Protein AF-A0A521TGB3-F1 (afdb_monomer_lite)

Foldseek 3Di:
DDLDALVVVLVVVVVVVVVVVVVVLVVVLVVCCVPPVVCNVVCVVVSVVVVVVVCVVVVVVSVVVSCVLVVLQVVLVVCCVLLVDLASDDDDRPVVVVVSVVVRVVSVVVLVVLVVVLVVLVVVLVVVVVVLVVVLVVLVVCCVPDDVVVSVVSNVVSVVVNVVSVVVSVVSVCVSVSVLSVAWDFLVVLQVVLVVVVCVVPVVPPDDDDDDDDRPDTDSGHSVVSNVVVND

Secondary structure (DSSP, 8-state):
-----HHHHHHHHHHHHHHHHHHHHHHHHHHHHHH-GGGHHHHHHHHHHHHHHHHHHHHHHHHHHHHHHHHHHHHHHHHHHTTS-SS--S---HHHHHHHHHHHHHHHHHHHHHHHHHHHHHHHHHHHHHHHHHHHHHHHHHTTTS-HHHHHHHHHHHHHHHHHHHHHHHHHHHHHSSHHHH--EEHHHHHHHHHHHHHHHTGGGT------S-TT-EESS-HHHHHHHHH-

Structure (mmCIF, N/CA/C/O backbone):
data_AF-A0A521TGB3-F1
#
_entry.id   AF-A0A521TGB3-F1
#
loop_
_atom_site.group_PDB
_atom_site.id
_atom_site.type_symbol
_atom_site.label_atom_id
_atom_site.label_alt_id
_atom_site.label_comp_id
_atom_site.label_asym_id
_atom_site.label_entity_id
_atom_site.label_seq_id
_atom_site.pdbx_PDB_ins_code
_atom_site.Cartn_x
_atom_site.Cartn_y
_atom_site.Cartn_z
_atom_site.occupancy
_atom_site.B_iso_or_equiv
_atom_site.auth_seq_id
_atom_site.auth_comp_id
_atom_site.auth_asym_id
_atom_site.auth_atom_id
_atom_site.pdbx_PDB_model_num
ATOM 1 N N . MET A 1 1 ? 30.323 -6.563 -6.861 1.00 43.19 1 MET A N 1
ATOM 2 C CA . MET A 1 1 ? 30.116 -6.558 -8.327 1.00 43.19 1 MET A CA 1
ATOM 3 C C . MET A 1 1 ? 29.639 -5.171 -8.716 1.00 43.19 1 MET A C 1
ATOM 5 O O . MET A 1 1 ? 28.697 -4.693 -8.111 1.00 43.19 1 MET A O 1
ATOM 9 N N . SER A 1 2 ? 30.362 -4.490 -9.607 1.00 47.53 2 SER A N 1
ATOM 10 C CA . SER A 1 2 ? 30.123 -3.090 -9.992 1.00 47.53 2 SER A CA 1
ATOM 11 C C . SER A 1 2 ? 28.707 -2.908 -10.551 1.00 47.53 2 SER A C 1
ATOM 13 O O . SER A 1 2 ? 28.394 -3.434 -11.619 1.00 47.53 2 SER A O 1
ATOM 15 N N . ASP A 1 3 ? 27.869 -2.176 -9.818 1.00 56.41 3 ASP A N 1
ATOM 16 C CA . ASP A 1 3 ? 26.490 -1.871 -10.192 1.00 56.41 3 ASP A CA 1
ATOM 17 C C . ASP A 1 3 ? 26.494 -0.751 -11.244 1.00 56.41 3 ASP A C 1
ATOM 19 O O . ASP A 1 3 ? 26.393 0.445 -10.959 1.00 56.41 3 ASP A O 1
ATOM 23 N N . ARG A 1 4 ? 26.815 -1.133 -12.485 1.00 64.38 4 ARG A N 1
ATOM 24 C CA . ARG A 1 4 ? 27.022 -0.184 -13.583 1.00 64.38 4 ARG A CA 1
ATOM 25 C C . ARG A 1 4 ? 25.703 0.489 -13.941 1.00 64.38 4 ARG A C 1
ATOM 27 O O . ARG A 1 4 ? 24.750 -0.180 -14.341 1.00 64.38 4 ARG A O 1
ATOM 34 N N . SER A 1 5 ? 25.712 1.816 -13.852 1.00 78.50 5 SER A N 1
ATOM 35 C CA . SER A 1 5 ? 24.604 2.710 -14.192 1.00 78.50 5 SER A CA 1
ATOM 36 C C . SER A 1 5 ? 23.978 2.355 -15.544 1.00 78.50 5 SER A C 1
ATOM 38 O O . SER A 1 5 ? 24.695 2.021 -16.500 1.00 78.50 5 SER A O 1
ATOM 40 N N . LEU A 1 6 ? 22.647 2.429 -15.648 1.00 79.25 6 LEU A N 1
ATOM 41 C CA . LEU A 1 6 ? 21.916 2.175 -16.894 1.00 79.25 6 LEU A CA 1
ATOM 42 C C . LEU A 1 6 ? 22.494 3.023 -18.031 1.00 79.25 6 LEU A C 1
ATOM 44 O O . LEU A 1 6 ? 22.711 2.526 -19.138 1.00 79.25 6 LEU A O 1
ATOM 48 N N . ARG A 1 7 ? 22.824 4.284 -17.726 1.00 77.38 7 ARG A N 1
ATOM 49 C CA . ARG A 1 7 ? 23.422 5.227 -18.679 1.00 77.38 7 ARG A CA 1
ATOM 50 C C . ARG A 1 7 ? 24.740 4.706 -19.246 1.00 77.38 7 ARG A C 1
ATOM 52 O O . ARG A 1 7 ? 24.913 4.737 -20.458 1.00 77.38 7 ARG A O 1
ATOM 59 N N . SER A 1 8 ? 25.640 4.177 -18.414 1.00 77.00 8 SER A N 1
ATOM 60 C CA . SER A 1 8 ? 26.945 3.683 -18.883 1.00 77.00 8 SER A CA 1
ATOM 61 C C . SER A 1 8 ? 26.812 2.499 -19.842 1.00 77.00 8 SER A C 1
ATOM 63 O O . SER A 1 8 ? 27.488 2.455 -20.867 1.00 77.00 8 SER A O 1
ATOM 65 N N . ARG A 1 9 ? 25.896 1.566 -19.552 1.00 79.69 9 ARG A N 1
ATOM 66 C CA . ARG A 1 9 ? 25.651 0.384 -20.391 1.00 79.69 9 ARG A CA 1
ATOM 67 C C . ARG A 1 9 ? 25.021 0.760 -21.723 1.00 79.69 9 ARG A C 1
ATOM 69 O O . ARG A 1 9 ? 25.435 0.253 -22.761 1.00 79.69 9 ARG A O 1
ATOM 76 N N . VAL A 1 10 ? 24.036 1.653 -21.682 1.00 81.12 10 VAL A N 1
ATOM 77 C CA . VAL A 1 10 ? 23.329 2.128 -22.872 1.00 81.12 10 VAL A CA 1
ATOM 78 C C . VAL A 1 10 ? 24.273 2.934 -23.768 1.00 81.12 10 VAL A C 1
ATOM 80 O O . VAL A 1 10 ? 24.342 2.656 -24.960 1.00 81.12 10 VAL A O 1
ATOM 83 N N . VAL A 1 11 ? 25.062 3.851 -23.198 1.00 81.00 11 VAL A N 1
ATOM 84 C CA . VAL A 1 11 ? 26.024 4.676 -23.948 1.00 81.00 11 VAL A CA 1
ATOM 85 C C . VAL A 1 11 ? 27.136 3.823 -24.557 1.00 81.00 11 VAL A C 1
ATOM 87 O O . VAL A 1 11 ? 27.404 3.944 -25.752 1.00 81.00 11 VAL A O 1
ATOM 90 N N . ALA A 1 12 ? 27.744 2.922 -23.777 1.00 80.88 12 ALA A N 1
ATOM 91 C CA . ALA A 1 12 ? 28.791 2.032 -24.278 1.00 80.88 12 ALA A CA 1
ATOM 92 C C . ALA A 1 12 ? 28.275 1.121 -25.403 1.00 80.88 12 ALA A C 1
ATOM 94 O O . ALA A 1 12 ? 28.947 0.967 -26.421 1.00 80.88 12 ALA A O 1
ATOM 95 N N . GLY A 1 13 ? 27.065 0.570 -25.251 1.00 82.25 13 GLY A N 1
ATOM 96 C CA . GLY A 1 13 ? 26.422 -0.245 -26.280 1.00 82.25 13 GLY A CA 1
ATOM 97 C C . GLY A 1 13 ? 26.145 0.541 -27.561 1.00 82.25 13 GLY A C 1
ATOM 98 O O . GLY A 1 13 ? 26.489 0.077 -28.646 1.00 82.25 13 GLY A O 1
ATOM 99 N N . SER A 1 14 ? 25.595 1.756 -27.445 1.00 81.69 14 SER A N 1
ATOM 100 C CA . SER A 1 14 ? 25.325 2.604 -28.610 1.00 81.69 14 SER A CA 1
ATOM 101 C C . SER A 1 14 ? 26.597 3.042 -29.329 1.00 81.69 14 SER A C 1
ATOM 103 O O . SER A 1 14 ? 26.635 2.991 -30.551 1.00 81.69 14 SER A O 1
ATOM 105 N N . LEU A 1 15 ? 27.657 3.410 -28.601 1.00 84.56 15 LEU A N 1
ATOM 106 C CA . LEU A 1 15 ? 28.924 3.821 -29.209 1.00 84.56 15 LEU A CA 1
ATOM 107 C C . LEU A 1 15 ? 29.579 2.664 -29.959 1.00 84.56 15 LEU A C 1
ATOM 109 O O . LEU A 1 15 ? 29.978 2.834 -31.107 1.00 84.56 15 LEU A O 1
ATOM 113 N N . LEU A 1 16 ? 29.639 1.481 -29.341 1.00 86.31 16 LEU A N 1
ATOM 114 C CA . LEU A 1 16 ? 30.214 0.297 -29.974 1.00 86.31 16 LEU A CA 1
ATOM 115 C C . LEU A 1 16 ? 29.461 -0.068 -31.260 1.00 86.31 16 LEU A C 1
ATOM 117 O O . LEU A 1 16 ? 30.078 -0.370 -32.280 1.00 86.31 16 LEU A O 1
ATOM 121 N N . TRP A 1 17 ? 28.130 -0.002 -31.222 1.00 84.38 17 TRP A N 1
ATOM 122 C CA . TRP A 1 17 ? 27.299 -0.350 -32.367 1.00 84.38 17 TRP A CA 1
ATOM 123 C C . TRP A 1 17 ? 27.350 0.704 -33.485 1.00 84.38 17 TRP A C 1
ATOM 125 O O . TRP A 1 17 ? 27.473 0.334 -34.650 1.00 84.38 17 TRP A O 1
ATOM 135 N N . ILE A 1 18 ? 27.357 2.003 -33.151 1.00 84.75 18 ILE A N 1
ATOM 136 C CA . ILE A 1 18 ? 27.545 3.098 -34.122 1.00 84.75 18 ILE A CA 1
ATOM 137 C C . ILE A 1 18 ? 28.901 2.967 -34.822 1.00 84.75 18 ILE A C 1
ATOM 139 O O . ILE A 1 18 ? 28.962 3.021 -36.049 1.00 84.75 18 ILE A O 1
ATOM 143 N N . VAL A 1 19 ? 29.980 2.759 -34.061 1.00 86.00 19 VAL A N 1
ATOM 144 C CA . VAL A 1 19 ? 31.332 2.609 -34.618 1.00 86.00 19 VAL A CA 1
ATOM 145 C C . VAL A 1 19 ? 31.407 1.384 -35.528 1.00 86.00 19 VAL A C 1
ATOM 147 O O . VAL A 1 19 ? 31.905 1.489 -36.646 1.00 86.00 19 VAL A O 1
ATOM 150 N N . GLY A 1 20 ? 30.865 0.241 -35.095 1.00 85.81 20 GLY A N 1
ATOM 151 C CA . GLY A 1 20 ? 30.831 -0.972 -35.911 1.00 85.81 20 GLY A CA 1
ATOM 152 C C . GLY A 1 20 ? 30.079 -0.780 -37.231 1.00 85.81 20 GLY A C 1
ATOM 153 O O . GLY A 1 20 ? 30.586 -1.158 -38.285 1.00 85.81 20 GLY A O 1
ATOM 154 N N . LEU A 1 21 ? 28.905 -0.139 -37.195 1.00 83.38 21 LEU A N 1
ATOM 155 C CA . LEU A 1 21 ? 28.103 0.111 -38.394 1.00 83.38 21 LEU A CA 1
ATOM 156 C C . LEU A 1 21 ? 28.809 1.070 -39.366 1.00 83.38 21 LEU A C 1
ATOM 158 O O . LEU A 1 21 ? 28.816 0.823 -40.570 1.00 83.38 21 LEU A O 1
ATOM 162 N N . LEU A 1 22 ? 29.447 2.126 -38.848 1.00 83.56 22 LEU A N 1
ATOM 163 C CA . LEU A 1 22 ? 30.214 3.076 -39.659 1.00 83.56 22 LEU A CA 1
ATOM 164 C C . LEU A 1 22 ? 31.421 2.419 -40.334 1.00 83.56 22 LEU A C 1
ATOM 166 O O . LEU A 1 22 ? 31.681 2.697 -41.501 1.00 83.56 22 LEU A O 1
ATOM 170 N N . LEU A 1 23 ? 32.133 1.529 -39.636 1.00 86.06 23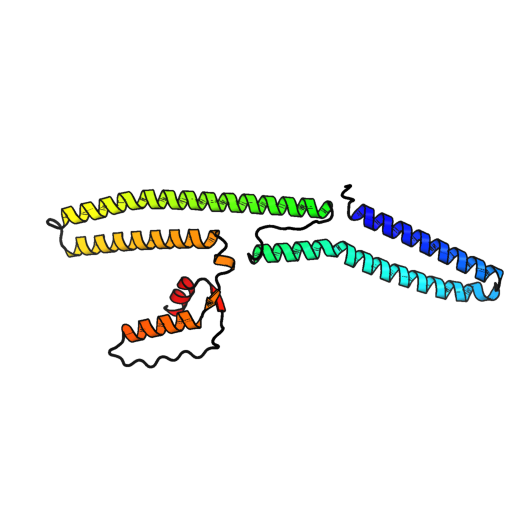 LEU A N 1
ATOM 171 C CA . LEU A 1 23 ? 33.261 0.790 -40.211 1.00 86.06 23 LEU A CA 1
ATOM 172 C C . LEU A 1 23 ? 32.810 -0.159 -41.325 1.00 86.06 23 LEU A C 1
ATOM 174 O O . LEU A 1 23 ? 33.433 -0.191 -42.384 1.00 86.06 23 LEU A O 1
ATOM 178 N N . ILE A 1 24 ? 31.708 -0.888 -41.115 1.00 84.25 24 ILE A N 1
ATOM 179 C CA . ILE A 1 24 ? 31.121 -1.767 -42.139 1.00 84.25 24 ILE A CA 1
ATOM 180 C C . ILE A 1 24 ? 30.689 -0.944 -43.358 1.00 84.25 24 ILE A C 1
ATOM 182 O O . ILE A 1 24 ? 31.009 -1.301 -44.490 1.00 84.25 24 ILE A O 1
ATOM 186 N N . GLN A 1 25 ? 30.010 0.181 -43.131 1.00 77.94 25 GLN A N 1
ATOM 187 C CA . GLN A 1 25 ? 29.585 1.099 -44.185 1.00 77.94 25 GLN A CA 1
ATOM 188 C C . GLN A 1 25 ? 30.766 1.654 -44.982 1.00 77.94 25 GLN A C 1
ATOM 190 O O . GLN A 1 25 ? 30.730 1.662 -46.212 1.00 77.94 25 GLN A O 1
ATOM 195 N N . PHE A 1 26 ? 31.810 2.107 -44.289 1.00 83.25 26 PHE A N 1
ATOM 196 C CA . PHE A 1 26 ? 33.017 2.623 -44.920 1.00 83.25 26 PHE A CA 1
ATOM 197 C C . PHE A 1 26 ? 33.698 1.552 -45.773 1.00 83.25 26 PHE A C 1
ATOM 199 O O . PHE A 1 26 ? 34.052 1.821 -46.917 1.00 83.25 26 PHE A O 1
ATOM 206 N N . PHE A 1 27 ? 33.825 0.332 -45.244 1.00 86.25 27 PHE A N 1
ATOM 207 C CA . PHE A 1 27 ? 34.446 -0.777 -45.958 1.00 86.25 27 PHE A CA 1
ATOM 208 C C . PHE A 1 27 ? 33.674 -1.122 -47.236 1.00 86.25 27 PHE A C 1
ATOM 210 O O . PHE A 1 27 ? 34.262 -1.103 -48.311 1.00 86.25 27 PHE A O 1
ATOM 217 N N . ILE A 1 28 ? 32.353 -1.331 -47.142 1.00 82.31 28 ILE A N 1
ATOM 218 C CA . ILE A 1 28 ? 31.499 -1.648 -48.301 1.00 82.31 28 ILE A CA 1
ATOM 219 C C . ILE A 1 28 ? 31.555 -0.530 -49.349 1.00 82.31 28 ILE A C 1
ATOM 221 O O . ILE A 1 28 ? 31.717 -0.805 -50.539 1.00 82.31 28 ILE A O 1
ATOM 225 N N . GLY A 1 29 ? 31.453 0.732 -48.918 1.00 77.38 29 GLY A N 1
ATOM 226 C CA . GLY A 1 29 ? 31.540 1.882 -49.816 1.00 77.38 29 GLY A CA 1
ATOM 227 C C . GLY A 1 29 ? 32.882 1.953 -50.548 1.00 77.38 29 GLY A C 1
ATOM 228 O O . GLY A 1 29 ? 32.907 2.159 -51.761 1.00 77.38 29 GLY A O 1
ATOM 229 N N . ALA A 1 30 ? 33.989 1.719 -49.837 1.00 82.06 30 ALA A N 1
ATOM 230 C CA . ALA A 1 30 ? 35.331 1.729 -50.409 1.00 82.06 30 ALA A CA 1
ATOM 231 C C . ALA A 1 30 ? 35.554 0.587 -51.416 1.00 82.06 30 ALA A C 1
ATOM 233 O O . ALA A 1 30 ? 36.149 0.818 -52.468 1.00 82.06 30 ALA A O 1
ATOM 234 N N . THR A 1 31 ? 35.051 -0.623 -51.139 1.00 83.75 31 THR A N 1
ATOM 235 C CA . THR A 1 31 ? 35.173 -1.763 -52.066 1.00 83.75 31 THR A CA 1
ATOM 236 C C . THR A 1 31 ? 34.410 -1.507 -53.366 1.00 83.75 31 THR A C 1
ATOM 238 O O . THR A 1 31 ? 34.960 -1.673 -54.452 1.00 83.75 31 THR A O 1
ATOM 241 N N . ILE A 1 32 ? 33.167 -1.022 -53.272 1.00 79.62 32 ILE A N 1
ATOM 242 C CA . ILE A 1 32 ? 32.330 -0.746 -54.451 1.00 79.62 32 ILE A CA 1
ATOM 243 C C . ILE A 1 32 ? 32.912 0.401 -55.286 1.00 79.62 32 ILE A C 1
ATOM 245 O O . ILE A 1 32 ? 32.930 0.314 -56.514 1.00 79.62 32 ILE A O 1
ATOM 249 N N . ALA A 1 33 ? 33.433 1.450 -54.639 1.00 77.00 33 ALA A N 1
ATOM 250 C CA . ALA A 1 33 ? 34.079 2.565 -55.329 1.00 77.00 33 ALA A CA 1
ATOM 251 C C . ALA A 1 33 ? 35.329 2.135 -56.120 1.00 77.00 33 ALA A C 1
ATOM 253 O O . ALA A 1 33 ? 35.628 2.737 -57.150 1.00 77.00 33 ALA A O 1
ATOM 254 N N . HIS A 1 34 ? 36.040 1.098 -55.663 1.00 83.31 34 HIS A N 1
ATOM 255 C CA . HIS A 1 34 ? 37.210 0.564 -56.358 1.00 83.31 34 HIS A CA 1
ATOM 256 C C . HIS A 1 34 ? 36.837 -0.305 -57.571 1.00 83.31 34 HIS A C 1
ATOM 258 O O . HIS A 1 34 ? 37.485 -0.209 -58.609 1.00 83.31 34 HIS A O 1
ATOM 264 N N . GLU A 1 35 ? 35.789 -1.130 -57.466 1.00 84.94 35 GLU A N 1
ATOM 265 C CA . GLU A 1 35 ? 35.409 -2.081 -58.524 1.00 84.94 35 GLU A CA 1
ATOM 266 C C . GLU A 1 35 ? 34.465 -1.497 -59.591 1.00 84.94 35 GLU A C 1
ATOM 268 O O . GLU A 1 35 ? 34.499 -1.921 -60.749 1.00 84.94 35 GLU A O 1
ATOM 273 N N . ARG A 1 36 ? 33.581 -0.558 -59.222 1.00 82.44 36 ARG A N 1
ATOM 274 C CA . ARG A 1 36 ? 32.512 -0.023 -60.091 1.00 82.44 36 ARG A CA 1
ATOM 275 C C . ARG A 1 36 ? 32.243 1.470 -59.807 1.00 82.44 36 ARG A C 1
ATOM 277 O O . ARG A 1 36 ? 31.214 1.808 -59.215 1.00 82.44 36 ARG A O 1
ATOM 284 N N . PRO A 1 37 ? 33.115 2.389 -60.257 1.00 77.56 37 PRO A N 1
ATOM 285 C CA . PRO A 1 37 ? 32.987 3.820 -59.960 1.00 77.56 37 PRO A CA 1
ATOM 286 C C . PRO A 1 37 ? 31.724 4.477 -60.551 1.00 77.56 37 PRO A C 1
ATOM 288 O O . PRO A 1 37 ? 31.166 5.392 -59.950 1.00 77.56 37 PRO A O 1
ATOM 291 N N . ASP A 1 38 ? 31.189 3.973 -61.665 1.00 83.94 38 ASP A N 1
ATOM 292 C CA . ASP A 1 38 ? 29.993 4.550 -62.309 1.00 83.94 38 ASP A CA 1
ATOM 293 C C . ASP A 1 38 ? 28.708 4.377 -61.473 1.00 83.94 38 ASP A C 1
ATOM 295 O O . ASP A 1 38 ? 27.700 5.045 -61.703 1.00 83.94 38 ASP A O 1
ATOM 299 N N . TRP A 1 39 ? 28.726 3.473 -60.488 1.00 77.25 39 TRP A N 1
ATOM 300 C CA . TRP A 1 39 ? 27.576 3.136 -59.640 1.00 77.25 39 TRP A CA 1
ATOM 301 C C . TRP A 1 39 ? 27.556 3.910 -58.314 1.00 77.25 39 TRP A C 1
ATOM 303 O O . TRP A 1 39 ? 26.590 3.799 -57.553 1.00 77.25 39 TRP A O 1
ATOM 313 N N . ILE A 1 40 ? 28.586 4.725 -58.050 1.00 74.25 40 ILE A N 1
ATOM 314 C CA . ILE A 1 40 ? 28.757 5.501 -56.813 1.00 74.25 40 ILE A CA 1
ATOM 315 C C . ILE A 1 40 ? 27.478 6.257 -56.396 1.00 74.25 40 ILE A C 1
ATOM 317 O O . ILE A 1 40 ? 27.060 6.068 -55.252 1.00 74.25 40 ILE A O 1
ATOM 321 N N . PRO A 1 41 ? 26.802 7.059 -57.251 1.00 74.56 41 PRO A N 1
ATOM 322 C CA . PRO A 1 41 ? 25.678 7.879 -56.791 1.00 74.56 41 PRO A CA 1
ATOM 323 C C . PRO A 1 41 ? 24.433 7.062 -56.410 1.00 74.56 41 PRO A C 1
ATOM 325 O O . PRO A 1 41 ? 23.751 7.400 -55.441 1.00 74.56 41 PRO A O 1
ATOM 328 N N . VAL A 1 42 ? 24.150 5.964 -57.121 1.00 75.38 42 VAL A N 1
ATOM 329 C CA . VAL A 1 42 ? 22.985 5.103 -56.842 1.00 75.38 42 VAL A CA 1
ATOM 330 C C . VAL A 1 42 ? 23.207 4.299 -55.562 1.00 75.38 42 VAL A C 1
ATOM 332 O O . VAL A 1 42 ? 22.343 4.283 -54.683 1.00 75.38 42 VAL A O 1
ATOM 335 N N . VAL A 1 43 ? 24.389 3.689 -55.423 1.00 73.88 43 VAL A N 1
ATOM 336 C CA . VAL A 1 43 ? 24.743 2.888 -54.247 1.00 73.88 43 VAL A CA 1
ATOM 337 C C . VAL A 1 43 ? 24.787 3.762 -52.995 1.00 73.88 43 VAL A C 1
ATOM 339 O O . VAL A 1 43 ? 24.182 3.388 -51.989 1.00 73.88 43 VAL A O 1
ATOM 342 N N . HIS A 1 44 ? 25.399 4.953 -53.058 1.00 72.81 44 HIS A N 1
ATOM 343 C CA . HIS A 1 44 ? 25.424 5.883 -51.924 1.00 72.81 44 HIS A CA 1
ATOM 344 C C . HIS A 1 44 ? 24.021 6.271 -51.446 1.00 72.81 44 HIS A C 1
ATOM 346 O O . HIS A 1 44 ? 23.779 6.285 -50.238 1.00 72.81 44 HIS A O 1
ATOM 352 N N . GLY A 1 45 ? 23.094 6.553 -52.370 1.00 76.50 45 GLY A N 1
ATOM 353 C CA . GLY A 1 45 ? 21.720 6.926 -52.035 1.00 76.50 45 GLY A CA 1
ATOM 354 C C . GLY A 1 45 ? 20.977 5.808 -51.304 1.00 76.50 45 GLY A C 1
ATOM 355 O O . GLY A 1 45 ? 20.480 6.018 -50.197 1.00 76.50 45 GLY A O 1
ATOM 356 N N . SER A 1 46 ? 20.942 4.600 -51.876 1.00 79.69 46 SER A N 1
ATOM 357 C CA . SER A 1 46 ? 20.278 3.453 -51.238 1.00 79.69 46 SER A CA 1
ATOM 358 C C . SER A 1 46 ? 20.918 3.067 -49.903 1.00 79.69 46 SER A C 1
ATOM 360 O O . SER A 1 46 ? 20.212 2.733 -48.953 1.00 79.69 46 SER A O 1
ATOM 362 N N . PHE A 1 47 ? 22.247 3.162 -49.803 1.00 78.81 47 PHE A N 1
ATOM 363 C CA . PHE A 1 47 ? 22.980 2.810 -48.592 1.00 78.81 47 PHE A CA 1
ATOM 364 C C . PHE A 1 47 ? 22.683 3.790 -47.452 1.00 78.81 47 PHE A C 1
ATOM 366 O O . PHE A 1 47 ? 22.424 3.366 -46.327 1.00 78.81 47 PHE A O 1
ATOM 373 N N . ALA A 1 48 ? 22.633 5.096 -47.742 1.00 81.00 48 ALA A N 1
ATOM 374 C CA . ALA A 1 48 ? 22.285 6.116 -46.754 1.00 81.00 48 ALA A CA 1
ATOM 375 C C . ALA A 1 48 ? 20.887 5.885 -46.154 1.00 81.00 48 ALA A C 1
ATOM 377 O O . ALA A 1 48 ? 20.718 5.983 -44.937 1.00 81.00 48 ALA A O 1
ATOM 378 N N . TRP A 1 49 ? 19.902 5.515 -46.980 1.00 85.88 49 TRP A N 1
ATOM 379 C CA . TRP A 1 49 ? 18.549 5.204 -46.512 1.00 85.88 49 TRP A CA 1
ATOM 380 C C . TRP A 1 49 ? 18.490 3.943 -45.646 1.00 85.88 49 TRP A C 1
ATOM 382 O O . TRP A 1 49 ? 17.830 3.953 -44.605 1.00 85.88 49 TRP A O 1
ATOM 392 N N . VAL A 1 50 ? 19.202 2.878 -46.027 1.00 86.12 50 VAL A N 1
ATOM 393 C CA . VAL A 1 50 ? 19.276 1.643 -45.228 1.00 86.12 50 VAL A CA 1
ATOM 394 C C . VAL A 1 50 ? 19.931 1.913 -43.873 1.00 86.12 50 VAL A C 1
ATOM 396 O O . VAL A 1 50 ? 19.384 1.524 -42.841 1.00 86.12 50 VAL A O 1
ATOM 399 N N . THR A 1 51 ? 21.048 2.642 -43.849 1.00 82.38 51 THR A N 1
ATOM 400 C CA . THR A 1 51 ? 21.713 3.047 -42.604 1.00 82.38 51 THR A CA 1
ATOM 401 C C . THR A 1 51 ? 20.794 3.894 -41.724 1.00 82.38 51 THR A C 1
ATOM 403 O O . THR A 1 51 ? 20.684 3.641 -40.523 1.00 82.38 51 THR A O 1
ATOM 406 N N . ALA A 1 52 ? 20.095 4.873 -42.307 1.00 86.69 52 ALA A N 1
ATOM 407 C CA . ALA A 1 52 ? 19.146 5.706 -41.574 1.00 86.69 52 ALA A CA 1
ATOM 408 C C . ALA A 1 52 ? 18.020 4.864 -40.948 1.00 86.69 52 ALA A C 1
ATOM 410 O O . ALA A 1 52 ? 17.710 5.032 -39.767 1.00 86.69 52 ALA A O 1
ATOM 411 N N . ALA A 1 53 ? 17.456 3.912 -41.698 1.00 90.00 53 ALA A N 1
ATOM 412 C CA . ALA A 1 53 ? 16.437 2.999 -41.188 1.00 90.00 53 ALA A CA 1
ATOM 413 C C . ALA A 1 53 ? 16.967 2.125 -40.037 1.00 90.00 53 ALA A C 1
ATOM 415 O O . ALA A 1 53 ? 16.302 1.993 -39.009 1.00 90.00 53 ALA A O 1
ATOM 416 N N . ILE A 1 54 ? 18.182 1.582 -40.164 1.00 87.44 54 ILE A N 1
ATOM 417 C CA . ILE A 1 54 ? 18.828 0.773 -39.121 1.00 87.44 54 ILE A CA 1
ATOM 418 C C . ILE A 1 54 ? 19.003 1.583 -37.827 1.00 87.44 54 ILE A C 1
ATOM 420 O O . ILE A 1 54 ? 18.618 1.111 -36.753 1.00 87.44 54 ILE A O 1
ATOM 424 N N . PHE A 1 55 ? 19.516 2.815 -37.913 1.00 87.25 55 PHE A N 1
ATOM 425 C CA . PHE A 1 55 ? 19.677 3.676 -36.739 1.00 87.25 55 PHE A CA 1
ATOM 426 C C . PHE A 1 55 ? 18.342 4.056 -36.092 1.00 87.25 55 PHE A C 1
ATOM 428 O O . PHE A 1 55 ? 18.252 4.061 -34.864 1.00 87.25 55 PHE A O 1
ATOM 435 N N . LEU A 1 56 ? 17.296 4.316 -36.883 1.00 90.44 56 LEU A N 1
ATOM 436 C CA . LEU A 1 56 ? 15.956 4.589 -36.354 1.00 90.44 56 LEU A CA 1
ATOM 437 C C . LEU A 1 56 ? 15.395 3.392 -35.578 1.00 90.44 56 LEU A C 1
ATOM 439 O O . LEU A 1 56 ? 14.919 3.555 -34.452 1.00 90.44 56 LEU A O 1
ATOM 443 N N . ILE A 1 57 ? 15.485 2.185 -36.145 1.00 90.62 57 ILE A N 1
ATOM 444 C CA . ILE A 1 57 ? 14.985 0.959 -35.508 1.00 90.62 57 ILE A CA 1
ATOM 445 C C . ILE A 1 57 ? 15.742 0.681 -34.209 1.00 90.62 57 ILE A C 1
ATOM 447 O O . ILE A 1 57 ? 15.129 0.394 -33.178 1.00 90.62 57 ILE A O 1
ATOM 451 N N . ALA A 1 58 ? 17.067 0.794 -34.229 1.00 86.06 58 ALA A N 1
ATOM 452 C CA . ALA A 1 58 ? 17.867 0.554 -33.040 1.00 86.06 58 ALA A CA 1
ATOM 453 C C . ALA A 1 58 ? 17.673 1.624 -31.966 1.00 86.06 58 ALA A C 1
ATOM 455 O O . ALA A 1 58 ? 17.549 1.270 -30.795 1.00 86.06 58 ALA A O 1
ATOM 456 N N . GLY A 1 59 ? 17.566 2.903 -32.339 1.00 86.56 59 GLY A N 1
ATOM 457 C CA . GLY A 1 59 ? 17.237 3.976 -31.401 1.00 86.56 59 GLY A CA 1
ATOM 458 C C . GLY A 1 59 ? 15.885 3.739 -30.726 1.00 86.56 59 GLY A C 1
ATOM 459 O O . GLY A 1 59 ? 15.764 3.841 -29.503 1.00 86.56 59 GLY A O 1
ATOM 460 N N . PHE A 1 60 ? 14.881 3.321 -31.501 1.00 88.25 60 PHE A N 1
ATOM 461 C CA . PHE A 1 60 ? 13.571 2.952 -30.970 1.00 88.25 60 PHE A CA 1
ATOM 462 C C . PHE A 1 60 ? 13.647 1.753 -30.012 1.00 88.25 60 PHE A C 1
ATOM 464 O O . PHE A 1 60 ? 13.087 1.796 -28.912 1.00 88.25 60 PHE A O 1
ATOM 471 N N . LEU A 1 61 ? 14.369 0.693 -30.384 1.00 85.19 61 LEU A N 1
ATOM 472 C CA . LEU A 1 61 ? 14.526 -0.493 -29.543 1.00 85.19 61 LEU A CA 1
ATOM 473 C C . LEU A 1 61 ? 15.290 -0.175 -28.248 1.00 85.19 61 LEU A C 1
ATOM 475 O O . LEU A 1 61 ? 14.879 -0.605 -27.170 1.00 85.19 61 LEU A O 1
ATOM 479 N N . GLN A 1 62 ? 16.345 0.636 -28.334 1.00 83.69 62 GLN A N 1
ATOM 480 C CA . GLN A 1 62 ? 17.130 1.112 -27.197 1.00 83.69 62 GLN A CA 1
ATOM 481 C C . GLN A 1 62 ? 16.273 1.931 -26.227 1.00 83.69 62 GLN A C 1
ATOM 483 O O . GLN A 1 62 ? 16.360 1.724 -25.016 1.00 83.69 62 GLN A O 1
ATOM 488 N N . MET A 1 63 ? 15.387 2.790 -26.739 1.00 86.00 63 MET A N 1
ATOM 489 C CA . MET A 1 63 ? 14.427 3.537 -25.924 1.00 86.00 63 MET A CA 1
ATOM 490 C C . MET A 1 63 ? 13.449 2.596 -25.204 1.00 86.00 63 MET A C 1
ATOM 492 O O . MET A 1 63 ? 13.254 2.709 -23.992 1.00 86.00 63 MET A O 1
ATOM 496 N N . ARG A 1 64 ? 12.868 1.612 -25.911 1.00 84.12 64 ARG A N 1
ATOM 497 C CA . ARG A 1 64 ? 11.937 0.648 -25.290 1.00 84.12 64 ARG A CA 1
ATOM 498 C C . ARG A 1 64 ? 12.612 -0.206 -24.219 1.00 84.12 64 ARG A C 1
ATOM 500 O O . ARG A 1 64 ? 12.033 -0.410 -23.153 1.00 84.12 64 ARG A O 1
ATOM 507 N N . LEU A 1 65 ? 13.825 -0.687 -24.483 1.00 82.38 65 LEU A N 1
ATOM 508 C CA . LEU A 1 65 ? 14.594 -1.482 -23.524 1.00 82.38 65 LEU A CA 1
ATOM 509 C C . LEU A 1 65 ? 15.048 -0.637 -22.326 1.00 82.38 65 LEU A C 1
ATOM 511 O O . LEU A 1 65 ? 14.971 -1.107 -21.192 1.00 82.38 65 LEU A O 1
ATOM 515 N N . GLY A 1 66 ? 15.443 0.620 -22.553 1.00 83.38 66 GLY A N 1
ATOM 516 C CA . GLY A 1 66 ? 15.856 1.553 -21.503 1.00 83.38 66 GLY A CA 1
ATOM 517 C C . GLY A 1 66 ? 14.735 1.919 -20.527 1.00 83.38 66 GLY A C 1
ATOM 518 O O . GLY A 1 66 ? 14.996 2.099 -19.341 1.00 83.38 66 GLY A O 1
ATOM 519 N N . LEU A 1 67 ? 13.482 1.966 -20.990 1.00 87.12 67 LEU A N 1
ATOM 520 C CA . LEU A 1 67 ? 12.316 2.267 -20.149 1.00 87.12 67 LEU A CA 1
ATOM 521 C C . LEU A 1 67 ? 11.690 1.033 -19.479 1.00 87.12 67 LEU A C 1
ATOM 523 O O . LEU A 1 67 ? 10.859 1.178 -18.581 1.00 87.12 67 LEU A O 1
ATOM 527 N N . SER A 1 68 ? 12.076 -0.186 -19.870 1.00 88.00 68 SER A N 1
ATOM 528 C CA . SER A 1 68 ? 11.519 -1.417 -19.290 1.00 88.00 68 SER A CA 1
ATOM 529 C C . SER A 1 68 ? 11.661 -1.517 -17.759 1.00 88.00 68 SER A C 1
ATOM 531 O O . SER A 1 68 ? 10.717 -1.976 -17.114 1.00 88.00 68 SER A O 1
ATOM 533 N N . PRO A 1 69 ? 12.769 -1.091 -17.123 1.00 88.00 69 PRO A N 1
ATOM 534 C CA . PRO A 1 69 ? 12.865 -1.112 -15.664 1.00 88.00 69 PRO A CA 1
ATOM 535 C C . PRO A 1 69 ? 11.826 -0.217 -14.965 1.00 88.00 69 PRO A C 1
ATOM 537 O O . PRO A 1 69 ? 11.320 -0.590 -13.909 1.00 88.00 69 PRO A O 1
ATOM 540 N N . LEU A 1 70 ? 11.443 0.914 -15.572 1.00 89.69 70 LEU A N 1
ATOM 541 C CA . LEU A 1 70 ? 10.411 1.806 -15.028 1.00 89.69 70 LEU A CA 1
ATOM 542 C C . LEU A 1 70 ? 9.019 1.177 -15.103 1.00 89.69 70 LEU A C 1
ATOM 544 O O . LEU A 1 70 ? 8.236 1.299 -14.161 1.00 89.69 70 LEU A O 1
ATOM 548 N N . SER A 1 71 ? 8.703 0.472 -16.194 1.00 88.81 71 SER A N 1
ATOM 549 C CA . SER A 1 71 ? 7.422 -0.234 -16.294 1.00 88.81 71 SER A CA 1
ATOM 550 C C . SER A 1 71 ? 7.319 -1.364 -15.268 1.00 88.81 71 SER A C 1
ATOM 552 O O . SER A 1 71 ? 6.266 -1.528 -14.652 1.00 88.81 71 SER A O 1
ATOM 554 N N . ARG A 1 72 ? 8.425 -2.077 -15.004 1.00 90.00 72 ARG A N 1
ATOM 555 C CA . ARG A 1 72 ? 8.504 -3.080 -13.929 1.00 90.00 72 ARG A CA 1
ATOM 556 C C . ARG A 1 72 ? 8.301 -2.458 -12.550 1.00 90.00 72 ARG A C 1
ATOM 558 O O . ARG A 1 72 ? 7.493 -2.974 -11.784 1.00 90.00 72 ARG A O 1
ATOM 565 N N . LEU A 1 73 ? 8.971 -1.341 -12.251 1.00 92.25 73 LEU A N 1
ATOM 566 C CA . LEU A 1 73 ? 8.795 -0.635 -10.978 1.00 92.25 73 LEU A CA 1
ATOM 567 C C . LEU A 1 73 ? 7.339 -0.182 -10.788 1.00 92.25 73 LEU A C 1
ATOM 569 O O . LEU A 1 73 ? 6.758 -0.406 -9.729 1.00 92.25 73 LEU A O 1
ATOM 573 N N . ARG A 1 74 ? 6.713 0.381 -11.832 1.00 91.12 74 ARG A N 1
ATOM 574 C CA . ARG A 1 74 ? 5.294 0.774 -11.813 1.00 91.12 74 ARG A CA 1
ATOM 575 C C . ARG A 1 74 ? 4.376 -0.413 -11.521 1.00 91.12 74 ARG A C 1
ATOM 577 O O . ARG A 1 74 ? 3.447 -0.281 -10.729 1.00 91.12 74 ARG A O 1
ATOM 584 N N . GLN A 1 75 ? 4.621 -1.558 -12.153 1.00 91.50 75 GLN A N 1
ATOM 585 C CA . GLN A 1 75 ? 3.834 -2.767 -11.918 1.00 91.50 75 GLN A CA 1
ATOM 586 C C . GLN A 1 75 ? 3.981 -3.254 -10.471 1.00 91.50 75 GLN A C 1
ATOM 588 O O . GLN A 1 75 ? 2.976 -3.488 -9.808 1.00 91.50 75 GLN A O 1
ATOM 593 N N . ARG A 1 76 ? 5.210 -3.305 -9.943 1.00 91.94 76 ARG A N 1
ATOM 594 C CA . ARG A 1 76 ? 5.470 -3.680 -8.544 1.00 91.94 76 ARG A CA 1
ATOM 595 C C . ARG A 1 76 ? 4.820 -2.717 -7.556 1.00 91.94 76 ARG A C 1
ATOM 597 O O . ARG A 1 76 ? 4.240 -3.157 -6.570 1.00 91.94 76 ARG A O 1
ATOM 604 N N . LEU A 1 77 ? 4.842 -1.418 -7.840 1.00 91.00 77 LEU A N 1
ATOM 605 C CA . LEU A 1 77 ? 4.154 -0.425 -7.019 1.00 91.00 77 LEU A CA 1
ATOM 606 C C . LEU A 1 77 ? 2.634 -0.607 -7.056 1.00 91.00 77 LEU A C 1
ATOM 608 O O . LEU A 1 77 ? 1.978 -0.456 -6.027 1.00 91.00 77 LEU A O 1
ATOM 612 N N . SER A 1 78 ? 2.072 -0.969 -8.211 1.00 87.75 78 SER A N 1
ATOM 613 C CA . SER A 1 78 ? 0.658 -1.334 -8.319 1.00 87.75 78 SER A CA 1
ATOM 614 C C . SER A 1 78 ? 0.331 -2.591 -7.512 1.00 87.75 78 SER A C 1
ATOM 616 O O . SER A 1 78 ? -0.744 -2.660 -6.924 1.00 87.75 78 SER A O 1
ATOM 618 N N . ASP A 1 79 ? 1.235 -3.569 -7.462 1.00 87.69 79 ASP A N 1
ATOM 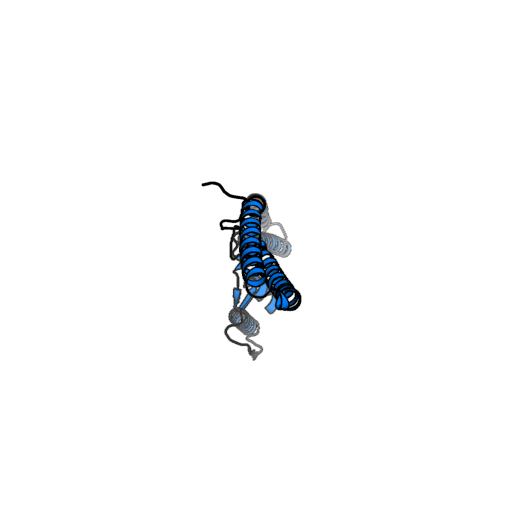619 C CA . ASP A 1 79 ? 1.063 -4.771 -6.643 1.00 87.69 79 ASP A CA 1
ATOM 620 C C . ASP A 1 79 ? 1.112 -4.444 -5.145 1.00 87.69 79 ASP A C 1
ATOM 622 O O . ASP A 1 79 ? 0.317 -4.995 -4.384 1.00 87.69 79 ASP A O 1
ATOM 626 N N . VAL A 1 80 ? 1.967 -3.503 -4.726 1.00 87.44 80 VAL A N 1
ATOM 627 C CA . VAL A 1 80 ? 1.978 -2.980 -3.348 1.00 87.44 80 VAL A CA 1
ATOM 628 C C . VAL A 1 80 ? 0.672 -2.254 -3.017 1.00 87.44 80 VAL A C 1
ATOM 630 O O . VAL A 1 80 ? 0.061 -2.527 -1.987 1.00 87.44 80 VAL A O 1
ATOM 633 N N . HIS A 1 81 ? 0.177 -1.391 -3.910 1.00 80.56 81 HIS A N 1
ATOM 634 C CA . HIS A 1 81 ? -1.119 -0.721 -3.727 1.00 80.56 81 HIS A CA 1
ATOM 635 C C . HIS A 1 81 ? -2.291 -1.706 -3.672 1.00 80.56 81 HIS A C 1
ATOM 637 O O . HIS A 1 81 ? -3.244 -1.494 -2.927 1.00 80.56 81 HIS A O 1
ATOM 643 N N . ALA A 1 82 ? -2.221 -2.793 -4.442 1.00 77.19 82 ALA A N 1
ATOM 644 C CA . ALA A 1 82 ? -3.205 -3.869 -4.415 1.00 77.19 82 ALA A CA 1
ATOM 645 C C . ALA A 1 82 ? -3.022 -4.838 -3.229 1.00 77.19 82 ALA A C 1
ATOM 647 O O . ALA A 1 82 ? -3.768 -5.809 -3.135 1.00 77.19 82 ALA A O 1
ATOM 648 N N . GLY A 1 83 ? -2.025 -4.621 -2.361 1.00 78.25 83 GLY A N 1
ATOM 649 C CA . GLY A 1 83 ? -1.708 -5.478 -1.216 1.00 78.25 83 GLY A CA 1
ATOM 650 C C . GLY A 1 83 ? -1.157 -6.862 -1.572 1.00 78.25 83 GLY A C 1
ATOM 651 O O . GLY A 1 83 ? -1.061 -7.722 -0.702 1.00 78.25 83 GLY A O 1
ATOM 652 N N . LYS A 1 84 ? -0.782 -7.098 -2.836 1.00 80.19 84 LYS A N 1
ATOM 653 C CA . LYS A 1 84 ? -0.167 -8.357 -3.292 1.00 80.19 84 LYS A CA 1
ATOM 654 C C . LYS A 1 84 ? 1.297 -8.480 -2.873 1.00 80.19 84 LYS A C 1
ATOM 656 O O . LYS A 1 84 ? 1.822 -9.585 -2.800 1.00 80.19 84 LYS A O 1
ATOM 661 N N . SER A 1 85 ? 1.953 -7.348 -2.635 1.00 84.06 85 SER A N 1
ATOM 662 C CA . SER A 1 85 ? 3.310 -7.269 -2.099 1.00 84.06 85 SER A CA 1
ATOM 663 C C . SER A 1 85 ? 3.363 -6.238 -0.978 1.00 84.06 85 SER A C 1
ATOM 665 O O . SER A 1 85 ? 2.591 -5.283 -0.977 1.00 84.06 85 SER A O 1
ATOM 667 N N . ARG A 1 86 ? 4.293 -6.405 -0.036 1.00 84.00 86 ARG A N 1
ATOM 668 C CA . ARG A 1 86 ? 4.571 -5.396 1.001 1.00 84.00 86 ARG A CA 1
ATOM 669 C C . ARG A 1 86 ? 5.699 -4.442 0.619 1.00 84.00 86 ARG A C 1
ATOM 671 O O . ARG A 1 86 ? 5.749 -3.337 1.142 1.00 84.00 86 ARG A O 1
ATOM 678 N N . ARG A 1 87 ? 6.591 -4.855 -0.285 1.00 88.75 87 ARG A N 1
ATOM 679 C CA . ARG A 1 87 ? 7.771 -4.085 -0.698 1.00 88.75 87 ARG A CA 1
ATOM 680 C C . ARG A 1 87 ? 7.957 -4.115 -2.210 1.00 88.75 87 ARG A C 1
ATOM 682 O O . ARG A 1 87 ? 7.392 -4.950 -2.926 1.00 88.75 87 ARG A O 1
ATOM 689 N N . LEU A 1 88 ? 8.767 -3.183 -2.692 1.00 91.62 88 LEU A N 1
ATOM 690 C CA . LEU A 1 88 ? 9.264 -3.147 -4.059 1.00 91.62 88 LEU A CA 1
ATOM 691 C C . LEU A 1 88 ? 10.500 -4.044 -4.164 1.00 91.62 88 LEU A C 1
ATOM 693 O O . LEU A 1 88 ? 11.629 -3.565 -4.103 1.00 91.62 88 LEU A O 1
ATOM 697 N N . ASP A 1 89 ? 10.274 -5.349 -4.304 1.00 85.06 89 ASP A N 1
ATOM 698 C CA . ASP A 1 89 ? 11.356 -6.326 -4.439 1.00 85.06 89 ASP A CA 1
ATOM 699 C C . ASP A 1 89 ? 11.900 -6.389 -5.875 1.00 85.06 89 ASP A C 1
ATOM 701 O O . ASP A 1 89 ? 11.177 -6.180 -6.860 1.00 85.06 89 ASP A O 1
ATOM 705 N N . GLY A 1 90 ? 13.181 -6.738 -5.991 1.00 85.12 90 GLY A N 1
ATOM 706 C CA . GLY A 1 90 ? 13.879 -6.939 -7.258 1.00 85.12 90 GLY A CA 1
ATOM 707 C C . GLY A 1 90 ? 15.160 -6.118 -7.369 1.00 85.12 90 GLY A C 1
ATOM 708 O O . GLY A 1 90 ? 15.416 -5.228 -6.567 1.00 85.12 90 GLY A O 1
ATOM 709 N N . ALA A 1 91 ? 15.961 -6.442 -8.382 1.00 85.50 91 ALA A N 1
ATOM 710 C CA . ALA A 1 91 ? 17.159 -5.689 -8.727 1.00 85.50 91 ALA A CA 1
ATOM 711 C C . ALA A 1 91 ? 16.847 -4.721 -9.873 1.00 85.50 91 ALA A C 1
ATOM 713 O O . ALA A 1 91 ? 16.400 -5.139 -10.950 1.00 85.50 91 ALA A O 1
ATOM 714 N N . TYR A 1 92 ? 17.103 -3.439 -9.641 1.00 88.56 92 TYR A N 1
ATOM 715 C CA . TYR A 1 92 ? 16.975 -2.377 -10.630 1.00 88.56 92 TYR A CA 1
ATOM 716 C C . TYR A 1 92 ? 18.356 -1.795 -10.952 1.00 88.56 92 TYR A C 1
ATOM 718 O O . TYR A 1 92 ? 19.287 -1.945 -10.166 1.00 88.56 92 TYR A O 1
ATOM 726 N N . PRO A 1 93 ? 18.524 -1.123 -12.105 1.00 88.62 93 PRO A N 1
ATOM 727 C CA . PRO A 1 93 ? 19.709 -0.303 -12.328 1.00 88.62 93 PRO A CA 1
ATOM 728 C C . PRO A 1 93 ? 19.864 0.729 -11.209 1.00 88.62 93 PRO A C 1
ATOM 730 O O . PRO A 1 93 ? 18.853 1.218 -10.706 1.00 88.62 93 PRO A O 1
ATOM 733 N N . SER A 1 94 ? 21.098 1.089 -10.860 1.00 87.62 94 SER A N 1
ATOM 734 C CA . SER A 1 94 ? 21.404 1.911 -9.681 1.00 87.62 94 SER A CA 1
ATOM 735 C C . SER A 1 94 ? 20.618 3.225 -9.596 1.00 87.62 94 SER A C 1
ATOM 737 O O . SER A 1 94 ? 20.211 3.621 -8.507 1.00 87.62 94 SER A O 1
ATOM 739 N N . GLU A 1 95 ? 20.308 3.863 -10.730 1.00 87.06 95 GLU A N 1
ATOM 740 C CA . GLU A 1 95 ? 19.485 5.081 -10.763 1.00 87.06 95 GLU A CA 1
ATOM 741 C C . GLU A 1 95 ? 18.038 4.855 -10.294 1.00 87.06 95 GLU A C 1
ATOM 743 O O . GLU A 1 95 ? 17.426 5.733 -9.694 1.00 87.06 95 GLU A O 1
ATOM 748 N N . ILE A 1 96 ? 17.481 3.681 -10.586 1.00 91.19 96 ILE A N 1
ATOM 749 C CA . ILE A 1 96 ? 16.109 3.300 -10.230 1.00 91.19 96 ILE A CA 1
ATOM 750 C C . ILE A 1 96 ? 16.095 2.589 -8.875 1.00 91.19 96 ILE A C 1
ATOM 752 O O . ILE A 1 96 ? 15.128 2.724 -8.130 1.00 91.19 96 ILE A O 1
ATOM 756 N N . GLN A 1 97 ? 17.169 1.870 -8.540 1.00 91.56 97 GLN A N 1
ATOM 757 C CA . GLN A 1 97 ? 17.321 1.180 -7.265 1.00 91.56 97 GLN A CA 1
ATOM 758 C C . GLN A 1 97 ? 17.228 2.162 -6.096 1.00 91.56 97 GLN A C 1
ATOM 760 O O . GLN A 1 97 ? 16.428 1.937 -5.198 1.00 91.56 97 GLN A O 1
ATOM 765 N N . ALA A 1 98 ? 17.932 3.297 -6.166 1.00 91.31 98 ALA A N 1
ATOM 766 C CA . ALA A 1 98 ? 17.860 4.327 -5.128 1.00 91.31 98 ALA A CA 1
ATOM 767 C C . ALA A 1 98 ? 16.419 4.824 -4.890 1.00 91.31 98 ALA A C 1
ATOM 769 O O . ALA A 1 98 ? 15.985 4.969 -3.751 1.00 91.31 98 ALA A O 1
ATOM 770 N N . LEU A 1 99 ? 15.641 5.012 -5.964 1.00 93.00 99 LEU A N 1
ATOM 771 C CA . LEU A 1 99 ? 14.233 5.398 -5.857 1.00 93.00 99 LEU A CA 1
ATOM 772 C C . LEU A 1 99 ? 13.365 4.279 -5.255 1.00 93.00 99 LEU A C 1
ATOM 774 O O . LEU A 1 99 ? 12.463 4.555 -4.465 1.00 93.00 99 LEU A O 1
ATOM 778 N N . ALA A 1 100 ? 13.611 3.022 -5.632 1.00 94.31 100 ALA A N 1
ATOM 779 C CA . ALA A 1 100 ? 12.922 1.873 -5.049 1.00 94.31 100 ALA A CA 1
ATOM 780 C C . ALA A 1 100 ? 13.215 1.748 -3.543 1.00 94.31 100 ALA A C 1
ATOM 782 O O . ALA A 1 100 ? 12.302 1.470 -2.764 1.00 94.31 100 ALA A O 1
ATOM 783 N N . ASP A 1 101 ? 14.454 2.016 -3.131 1.00 94.38 101 ASP A N 1
ATOM 784 C CA . ASP A 1 101 ? 14.883 1.998 -1.733 1.00 94.38 101 ASP A CA 1
ATOM 785 C C . ASP A 1 101 ? 14.227 3.132 -0.927 1.00 94.38 101 ASP A C 1
ATOM 787 O O . ASP A 1 101 ? 13.700 2.888 0.161 1.00 94.38 101 ASP A O 1
ATOM 791 N N . ASP A 1 102 ? 14.160 4.348 -1.478 1.00 94.50 102 ASP A N 1
ATOM 792 C CA . ASP A 1 102 ? 13.443 5.471 -0.861 1.00 94.50 102 ASP A CA 1
ATOM 793 C C . ASP A 1 102 ? 11.943 5.192 -0.700 1.00 94.50 102 ASP A C 1
ATOM 795 O O . ASP A 1 102 ? 11.364 5.457 0.357 1.00 94.50 102 ASP A O 1
ATOM 799 N N . LEU A 1 103 ? 11.306 4.608 -1.718 1.00 93.94 103 LEU A N 1
ATOM 800 C CA . LEU A 1 103 ? 9.905 4.193 -1.635 1.00 93.94 103 LEU A CA 1
ATOM 801 C C . LEU A 1 103 ? 9.704 3.112 -0.568 1.00 93.94 103 LEU A C 1
ATOM 803 O O . LEU A 1 103 ? 8.757 3.193 0.212 1.00 93.94 103 LEU A O 1
ATOM 807 N N . ASN A 1 104 ? 10.601 2.130 -0.490 1.00 94.94 104 ASN A N 1
ATOM 808 C CA . ASN A 1 104 ? 10.561 1.102 0.547 1.00 94.94 104 ASN A CA 1
ATOM 809 C C . ASN A 1 104 ? 10.714 1.698 1.954 1.00 94.94 104 ASN A C 1
ATOM 811 O O . ASN A 1 104 ? 9.989 1.298 2.860 1.00 94.94 104 ASN A O 1
ATOM 815 N N . ARG A 1 105 ? 11.578 2.700 2.138 1.00 95.25 105 ARG A N 1
ATOM 816 C CA . ARG A 1 105 ? 11.708 3.415 3.415 1.00 95.25 105 ARG A CA 1
ATOM 817 C C . ARG A 1 105 ? 10.419 4.145 3.803 1.00 95.25 105 ARG A C 1
ATOM 819 O O . ARG A 1 105 ? 10.019 4.099 4.962 1.00 95.25 105 ARG A O 1
ATOM 826 N N . LEU A 1 106 ? 9.726 4.765 2.845 1.00 94.06 106 LEU A N 1
ATOM 827 C CA . LEU A 1 106 ? 8.412 5.371 3.095 1.00 94.06 106 LEU A CA 1
ATOM 828 C C . LEU A 1 106 ? 7.351 4.328 3.482 1.00 94.06 106 LEU A C 1
ATOM 830 O O . LEU A 1 106 ? 6.509 4.604 4.340 1.00 94.06 106 LEU A O 1
ATOM 834 N N . LEU A 1 107 ? 7.389 3.137 2.874 1.00 91.56 107 LEU A N 1
ATOM 835 C CA . LEU A 1 107 ? 6.526 2.017 3.261 1.00 91.56 107 LEU A CA 1
ATOM 836 C C . LEU A 1 107 ? 6.825 1.566 4.699 1.00 91.56 107 LEU A C 1
ATOM 838 O O . LEU A 1 107 ? 5.895 1.438 5.493 1.00 91.56 107 LEU A O 1
ATOM 842 N N . ASP A 1 108 ? 8.101 1.438 5.067 1.00 91.75 108 ASP A N 1
ATOM 843 C CA . ASP A 1 108 ? 8.520 1.083 6.428 1.00 91.75 108 ASP A CA 1
ATOM 844 C C . ASP A 1 108 ? 8.063 2.132 7.462 1.00 91.75 108 ASP A C 1
ATOM 846 O O . ASP A 1 108 ? 7.526 1.797 8.522 1.00 91.75 108 ASP A O 1
ATOM 850 N N . GLU A 1 109 ? 8.213 3.423 7.152 1.00 92.88 109 GLU A N 1
ATOM 851 C CA . GLU A 1 109 ? 7.739 4.509 8.014 1.00 92.88 109 GLU A CA 1
ATOM 852 C C . GLU A 1 109 ? 6.216 4.494 8.189 1.00 92.88 109 GLU A C 1
ATOM 854 O O . GLU A 1 109 ? 5.713 4.745 9.291 1.00 92.88 109 GLU A O 1
ATOM 859 N N . ARG A 1 110 ? 5.469 4.205 7.116 1.00 89.25 110 ARG A N 1
ATOM 860 C CA . ARG A 1 110 ? 4.012 4.055 7.165 1.00 89.25 110 ARG A CA 1
ATOM 861 C C . ARG A 1 110 ? 3.629 2.896 8.078 1.00 89.25 110 ARG A C 1
ATOM 863 O O . ARG A 1 110 ? 2.800 3.096 8.966 1.00 89.25 110 ARG A O 1
ATOM 870 N N . ASP A 1 111 ? 4.233 1.729 7.894 1.00 86.31 111 ASP A N 1
ATOM 871 C CA . ASP A 1 111 ? 3.937 0.537 8.690 1.00 86.31 111 ASP A CA 1
ATOM 872 C C . ASP A 1 111 ? 4.227 0.778 10.178 1.00 86.31 111 ASP A C 1
ATOM 874 O O . ASP A 1 111 ? 3.412 0.445 11.046 1.00 86.31 111 ASP A O 1
ATOM 878 N N . ALA A 1 112 ? 5.325 1.472 10.488 1.00 89.81 112 ALA A N 1
ATOM 879 C CA . ALA A 1 112 ? 5.641 1.881 11.853 1.00 89.81 112 ALA A CA 1
ATOM 880 C C . ALA A 1 112 ? 4.600 2.855 12.438 1.00 89.81 112 ALA A C 1
ATOM 882 O O . ALA A 1 112 ? 4.213 2.724 13.603 1.00 89.81 112 ALA A O 1
ATOM 883 N N . ARG A 1 113 ? 4.122 3.837 11.657 1.00 88.94 113 ARG A N 1
ATOM 884 C CA . ARG A 1 113 ? 3.066 4.773 12.095 1.00 88.94 113 ARG A CA 1
ATOM 885 C C . ARG A 1 113 ? 1.746 4.052 12.352 1.00 88.94 113 ARG A C 1
ATOM 887 O O . ARG A 1 113 ? 1.121 4.312 13.376 1.00 88.94 113 ARG A O 1
ATOM 894 N N . VAL A 1 114 ? 1.355 3.135 11.468 1.00 87.75 114 VAL A N 1
ATOM 895 C CA . VAL A 1 114 ? 0.141 2.323 11.630 1.00 87.75 114 VAL A CA 1
ATOM 896 C C . VAL A 1 114 ? 0.236 1.473 12.895 1.00 87.75 114 VAL A C 1
ATOM 898 O O . VAL A 1 114 ? -0.663 1.524 13.729 1.00 87.75 114 VAL A O 1
ATOM 901 N N . THR A 1 115 ? 1.354 0.773 13.092 1.00 86.06 115 THR A N 1
ATOM 902 C CA . THR A 1 115 ? 1.581 -0.063 14.283 1.00 86.06 115 THR A CA 1
ATOM 903 C C . THR A 1 115 ? 1.479 0.754 15.575 1.00 86.06 115 THR A C 1
ATOM 905 O O . THR A 1 115 ? 0.809 0.346 16.523 1.00 86.06 115 THR A O 1
ATOM 908 N N . ARG A 1 116 ? 2.081 1.952 15.612 1.00 89.50 116 ARG A N 1
ATOM 909 C CA . ARG A 1 116 ? 1.978 2.854 16.772 1.00 89.50 116 ARG A CA 1
ATOM 910 C C . ARG A 1 116 ? 0.553 3.341 17.023 1.00 89.50 116 ARG A C 1
ATOM 912 O O . ARG A 1 116 ? 0.113 3.326 18.168 1.00 89.50 116 ARG A O 1
ATOM 919 N N . ALA A 1 117 ? -0.172 3.741 15.979 1.00 88.06 117 ALA A N 1
ATOM 920 C CA . ALA A 1 117 ? -1.560 4.180 16.112 1.00 88.06 117 ALA A CA 1
ATOM 921 C C . ALA A 1 117 ? -2.459 3.066 16.680 1.00 88.06 117 ALA A C 1
ATOM 923 O O . ALA A 1 117 ? -3.351 3.329 17.483 1.00 88.06 117 ALA A O 1
ATOM 924 N N . GLN A 1 118 ? -2.195 1.808 16.320 1.00 83.31 118 GLN A N 1
ATOM 925 C CA . GLN A 1 118 ? -2.920 0.664 16.870 1.00 83.31 118 GLN A CA 1
ATOM 926 C C . GLN A 1 118 ? -2.609 0.398 18.338 1.00 83.31 118 GLN A C 1
ATOM 928 O O . GLN A 1 118 ? -3.532 0.099 19.095 1.00 83.31 118 GLN A O 1
ATOM 933 N N . ALA A 1 119 ? -1.339 0.500 18.739 1.00 88.00 119 ALA A N 1
ATOM 934 C CA . ALA A 1 119 ? -0.961 0.393 20.145 1.00 88.00 119 ALA A CA 1
ATOM 935 C C . ALA A 1 119 ? -1.708 1.450 20.974 1.00 88.00 119 ALA A C 1
ATOM 937 O O . ALA A 1 119 ? -2.412 1.103 21.916 1.00 88.00 119 ALA A O 1
ATOM 938 N N . GLN A 1 120 ? -1.696 2.707 20.516 1.00 90.56 120 GLN A N 1
ATOM 939 C CA . GLN A 1 120 ? -2.426 3.807 21.156 1.00 90.56 120 GLN A CA 1
ATOM 940 C C . GLN A 1 120 ? -3.940 3.563 21.223 1.00 90.56 120 GLN A C 1
ATOM 942 O O . GLN A 1 120 ? -4.562 3.829 22.250 1.00 90.56 120 GLN A O 1
ATOM 947 N N . ALA A 1 121 ? -4.549 3.033 20.157 1.00 88.88 121 ALA A N 1
ATOM 948 C CA . ALA A 1 121 ? -5.966 2.675 20.165 1.00 88.88 121 ALA A CA 1
ATOM 949 C C . ALA A 1 121 ? -6.270 1.547 21.168 1.00 88.88 121 ALA A C 1
ATOM 951 O O . ALA A 1 121 ? -7.297 1.584 21.843 1.00 88.88 121 ALA A O 1
ATOM 952 N N . GLY A 1 122 ? -5.378 0.557 21.285 1.00 87.69 122 GLY A N 1
ATOM 953 C CA . GLY A 1 122 ? -5.471 -0.517 22.274 1.00 87.69 122 GLY A CA 1
ATOM 954 C C . GLY A 1 122 ? -5.381 -0.004 23.711 1.00 87.69 122 GLY A C 1
ATOM 955 O O . GLY A 1 122 ? -6.209 -0.379 24.543 1.00 87.69 122 GLY A O 1
ATOM 956 N N . ASP A 1 123 ? -4.438 0.895 23.977 1.00 92.31 123 ASP A N 1
ATOM 957 C CA . ASP A 1 123 ? -4.260 1.517 25.289 1.00 92.31 123 ASP A CA 1
ATOM 958 C C . ASP A 1 123 ? -5.483 2.360 25.668 1.00 92.31 123 ASP A C 1
ATOM 960 O O . ASP A 1 123 ? -6.009 2.238 26.776 1.00 92.31 123 ASP A O 1
ATOM 964 N N . LEU A 1 124 ? -6.010 3.148 24.724 1.00 91.88 124 LEU A N 1
ATOM 965 C CA . LEU A 1 124 ? -7.224 3.937 24.930 1.00 91.88 124 LEU A CA 1
ATOM 966 C C . LEU A 1 124 ? -8.439 3.046 25.216 1.00 91.88 124 LEU A C 1
ATOM 968 O O . LEU A 1 124 ? -9.226 3.333 26.114 1.00 91.88 124 LEU A O 1
ATOM 972 N N . ALA A 1 125 ? -8.580 1.938 24.488 1.00 89.94 125 ALA A N 1
ATOM 973 C CA . ALA A 1 125 ? -9.644 0.974 24.727 1.00 89.94 125 ALA A CA 1
ATOM 974 C C . ALA A 1 125 ? -9.615 0.416 26.146 1.00 89.94 125 ALA A C 1
ATOM 976 O O . ALA A 1 125 ? -10.649 0.297 26.803 1.00 89.94 125 ALA A O 1
ATOM 977 N N . HIS A 1 126 ? -8.420 0.060 26.611 1.00 89.62 126 HIS A N 1
ATOM 978 C CA . HIS A 1 126 ? -8.227 -0.441 27.959 1.00 89.62 126 HIS A CA 1
ATOM 979 C C . HIS A 1 126 ? -8.564 0.642 28.991 1.00 89.62 126 HIS A C 1
ATOM 981 O O . HIS A 1 126 ? -9.331 0.386 29.921 1.00 89.62 126 HIS A O 1
ATOM 987 N N . ALA A 1 127 ? -8.090 1.871 28.764 1.00 92.81 127 ALA A N 1
ATOM 988 C CA . ALA A 1 127 ? -8.377 3.023 29.611 1.00 92.81 127 ALA A CA 1
ATOM 989 C C . ALA A 1 127 ? -9.876 3.361 29.696 1.00 92.81 127 ALA A C 1
ATOM 991 O O . ALA A 1 127 ? -10.309 3.860 30.729 1.00 92.81 127 ALA A O 1
ATOM 992 N N . LEU A 1 128 ? -10.675 3.069 28.662 1.00 93.56 128 LEU A N 1
ATOM 993 C CA . LEU A 1 128 ? -12.130 3.284 28.652 1.00 93.56 128 LEU A CA 1
ATOM 994 C C . LEU A 1 128 ? -12.938 2.109 29.229 1.00 93.56 128 LEU A C 1
ATOM 996 O O . LEU A 1 128 ? -14.001 2.326 29.813 1.00 93.56 128 LEU A O 1
ATOM 1000 N N . LYS A 1 129 ? -12.456 0.863 29.121 1.00 91.25 129 LYS A N 1
ATOM 1001 C CA . LYS A 1 129 ? -13.146 -0.310 29.696 1.00 91.25 129 LYS A CA 1
ATOM 1002 C C . LYS A 1 129 ? -13.274 -0.218 31.211 1.00 91.25 129 LYS A C 1
ATOM 1004 O O . LYS A 1 129 ? -14.339 -0.510 31.749 1.00 91.25 129 LYS A O 1
ATOM 1009 N N . THR A 1 130 ? -12.219 0.227 31.885 1.00 93.56 130 THR A N 1
ATOM 1010 C CA . THR A 1 130 ? -12.191 0.371 33.344 1.00 93.56 130 THR A CA 1
ATOM 1011 C C . THR A 1 130 ? -13.273 1.327 33.876 1.00 93.56 130 THR A C 1
ATOM 1013 O O . THR A 1 130 ? -14.090 0.878 34.679 1.00 93.56 130 THR A O 1
ATOM 1016 N N . PRO A 1 131 ? -13.377 2.599 33.435 1.00 94.25 131 PRO A N 1
ATOM 1017 C CA . PRO A 1 131 ? -14.427 3.500 33.906 1.00 94.25 131 PRO A CA 1
ATOM 1018 C C . PRO A 1 131 ? -15.834 3.041 33.500 1.00 94.25 131 PRO A C 1
ATOM 1020 O O . PRO A 1 131 ? -16.761 3.219 34.281 1.00 94.25 131 PRO A O 1
ATOM 1023 N N . LEU A 1 132 ? -16.020 2.390 32.342 1.00 93.44 132 LEU A N 1
ATOM 1024 C CA . LEU A 1 132 ? -17.323 1.810 31.979 1.00 93.44 132 LEU A CA 1
ATOM 1025 C C . LEU A 1 132 ? -17.724 0.643 32.894 1.00 93.44 132 LEU A C 1
ATOM 1027 O O . LEU A 1 132 ? -18.899 0.510 33.233 1.00 93.44 132 LEU A O 1
ATOM 1031 N N . ALA A 1 133 ? -16.768 -0.186 33.322 1.00 92.62 133 ALA A N 1
ATOM 1032 C CA . ALA A 1 133 ? -17.016 -1.246 34.296 1.00 92.62 133 ALA A CA 1
ATOM 1033 C C . ALA A 1 133 ? -17.381 -0.672 35.674 1.00 92.62 133 ALA A C 1
ATOM 1035 O O . ALA A 1 133 ? -18.312 -1.163 36.312 1.00 92.62 133 ALA A O 1
ATOM 1036 N N . VAL A 1 134 ? -16.705 0.404 36.096 1.00 95.00 134 VAL A N 1
ATOM 1037 C CA . VAL A 1 134 ? -17.050 1.146 37.320 1.00 95.00 134 VAL A CA 1
ATOM 1038 C C . VAL A 1 134 ? -18.467 1.713 37.222 1.00 95.00 134 VAL A C 1
ATOM 1040 O O . VAL A 1 134 ? -19.286 1.419 38.086 1.00 95.00 134 VAL A O 1
ATOM 1043 N N . LEU A 1 135 ? -18.809 2.411 36.132 1.00 93.69 135 LEU A N 1
ATOM 1044 C CA . LEU A 1 135 ? -20.160 2.943 35.904 1.00 93.69 135 LEU A CA 1
ATOM 1045 C C . LEU A 1 135 ? -21.229 1.841 35.914 1.00 93.69 135 LEU A C 1
ATOM 1047 O O . LEU A 1 135 ? -22.289 2.007 36.517 1.00 93.69 135 LEU A O 1
ATOM 1051 N N . SER A 1 136 ? -20.954 0.691 35.293 1.00 91.94 136 SER A N 1
ATOM 1052 C CA . SER A 1 136 ? -21.868 -0.454 35.327 1.00 91.94 136 SER A CA 1
ATOM 1053 C C . SER A 1 136 ? -22.038 -1.018 36.741 1.00 91.94 136 SER A C 1
ATOM 1055 O O . SER A 1 136 ? -23.140 -1.430 37.102 1.00 91.94 136 SER A O 1
ATOM 1057 N N . SER A 1 137 ? -20.967 -1.062 37.535 1.00 91.94 137 SER A N 1
ATOM 1058 C CA . SER A 1 137 ? -21.011 -1.497 38.934 1.00 91.94 137 SER A CA 1
ATOM 1059 C C . SER A 1 137 ? -21.797 -0.513 39.805 1.00 91.94 137 SER A C 1
ATOM 1061 O O . SER A 1 137 ? -22.632 -0.931 40.608 1.00 91.94 137 SER A O 1
ATOM 1063 N N . ASP A 1 138 ? -21.597 0.791 39.619 1.00 91.62 138 ASP A N 1
ATOM 1064 C CA . ASP A 1 138 ? -22.309 1.827 40.371 1.00 91.62 138 ASP A CA 1
ATOM 1065 C C . ASP A 1 138 ? -23.811 1.823 40.061 1.00 91.62 138 ASP A C 1
ATOM 1067 O O . ASP A 1 138 ? -24.628 1.879 40.983 1.00 91.62 138 ASP A O 1
ATOM 1071 N N . LEU A 1 139 ? -24.200 1.631 38.795 1.00 91.62 139 LEU A N 1
ATOM 1072 C CA . LEU A 1 139 ? -25.606 1.434 38.418 1.00 91.62 139 LEU A CA 1
ATOM 1073 C C . LEU A 1 139 ? -26.228 0.201 39.086 1.00 91.62 139 LEU A C 1
ATOM 1075 O O . LEU A 1 139 ? -27.383 0.251 39.507 1.00 91.62 139 LEU A O 1
ATOM 1079 N N . ASN A 1 140 ? -25.475 -0.895 39.231 1.00 87.94 140 ASN A N 1
ATOM 1080 C CA . ASN A 1 140 ? -25.962 -2.081 39.940 1.00 87.94 140 ASN A CA 1
ATOM 1081 C C . ASN A 1 140 ? -26.235 -1.776 41.417 1.00 87.94 140 ASN A C 1
ATOM 1083 O O . ASN A 1 140 ? -27.246 -2.227 41.953 1.00 87.94 140 ASN A O 1
ATOM 1087 N N . ARG A 1 141 ? -25.376 -0.981 42.067 1.00 89.25 141 ARG A N 1
ATOM 1088 C CA . ARG A 1 141 ? -25.550 -0.575 43.473 1.00 89.25 141 ARG A CA 1
ATOM 1089 C C . ARG A 1 141 ? -26.735 0.371 43.665 1.00 89.25 141 ARG A C 1
ATOM 1091 O O . ARG A 1 141 ? -27.429 0.271 44.670 1.00 89.25 141 ARG A O 1
ATOM 1098 N N . LEU A 1 142 ? -26.979 1.258 42.701 1.00 87.69 142 LEU A N 1
ATOM 1099 C CA . LEU A 1 142 ? -28.079 2.230 42.722 1.00 87.69 142 LEU A CA 1
ATOM 1100 C C . LEU A 1 142 ? -29.426 1.650 42.262 1.00 87.69 142 LEU A C 1
ATOM 1102 O O . LEU A 1 142 ? -30.451 2.317 42.374 1.00 87.69 142 LEU A O 1
ATOM 1106 N N . SER A 1 143 ? -29.454 0.404 41.781 1.00 84.56 143 SER A N 1
ATOM 1107 C CA . SER A 1 143 ? -30.668 -0.235 41.251 1.00 84.56 143 SER A CA 1
ATOM 1108 C C . SER A 1 143 ? -31.826 -0.346 42.251 1.00 84.56 143 SER A C 1
ATOM 1110 O O . SER A 1 143 ? -32.975 -0.453 41.834 1.00 84.56 143 SER A O 1
ATOM 1112 N N . ALA A 1 144 ? -31.541 -0.285 43.556 1.00 85.12 144 ALA A N 1
ATOM 1113 C CA . ALA A 1 144 ? -32.548 -0.297 44.616 1.00 85.12 144 ALA A CA 1
ATOM 1114 C C . ALA A 1 144 ? -33.118 1.097 44.956 1.00 85.12 144 ALA A C 1
ATOM 1116 O O . ALA A 1 144 ? -34.165 1.180 45.594 1.00 85.12 144 ALA A O 1
ATOM 1117 N N . SER A 1 145 ? -32.438 2.183 44.573 1.00 88.19 145 SER A N 1
ATOM 1118 C CA . SER A 1 145 ? -32.772 3.563 44.966 1.00 88.19 145 SER A CA 1
ATOM 1119 C C . SER A 1 145 ? -33.166 4.475 43.801 1.00 88.19 145 SER A C 1
ATOM 1121 O O . SER A 1 145 ? -33.621 5.595 44.031 1.00 88.19 145 SER A O 1
ATOM 1123 N N . VAL A 1 146 ? -33.013 4.014 42.559 1.00 89.19 146 VAL A N 1
ATOM 1124 C CA . VAL A 1 146 ? -33.311 4.761 41.329 1.00 89.19 146 VAL A CA 1
ATOM 1125 C C . VAL A 1 146 ? -34.428 4.046 40.553 1.00 89.19 146 VAL A C 1
ATOM 1127 O O . VAL A 1 146 ? -34.467 2.813 40.566 1.00 89.19 146 VAL A O 1
ATOM 1130 N N . PRO A 1 147 ? -35.326 4.774 39.856 1.00 90.50 147 PRO A N 1
ATOM 1131 C CA . PRO A 1 147 ? -36.325 4.170 38.975 1.00 90.50 147 PRO A CA 1
ATOM 1132 C C . PRO A 1 147 ? -35.723 3.156 37.987 1.00 90.50 147 PRO A C 1
ATOM 1134 O O . PRO A 1 147 ? -34.664 3.380 37.391 1.00 90.50 147 PRO A O 1
ATOM 1137 N N . SER A 1 148 ? -36.393 2.011 37.828 1.00 86.69 148 SER A N 1
ATOM 1138 C CA . SER A 1 148 ? -35.869 0.857 37.082 1.00 86.69 148 SER A CA 1
ATOM 1139 C C . SER A 1 148 ? -35.702 1.121 35.583 1.00 86.69 148 SER A C 1
ATOM 1141 O O . SER A 1 148 ? -34.807 0.558 34.949 1.00 86.69 148 SER A O 1
ATOM 1143 N N . ASP A 1 149 ? -36.521 2.001 35.015 1.00 89.25 149 ASP A N 1
ATOM 1144 C CA . ASP A 1 149 ? -36.458 2.468 33.632 1.00 89.25 149 ASP A CA 1
ATOM 1145 C C . ASP A 1 149 ? -35.177 3.271 33.361 1.00 89.25 149 ASP A C 1
ATOM 1147 O O . ASP A 1 149 ? -34.487 3.019 32.368 1.00 89.25 149 ASP A O 1
ATOM 1151 N N . VAL A 1 150 ? -34.792 4.160 34.284 1.00 89.56 150 VAL A N 1
ATOM 1152 C CA . VAL A 1 150 ? -33.557 4.956 34.199 1.00 89.56 150 VAL A CA 1
ATOM 1153 C C . VAL A 1 150 ? -32.323 4.056 34.262 1.00 89.56 150 VAL A C 1
ATOM 1155 O O . VAL A 1 150 ? -31.427 4.175 33.424 1.00 89.56 150 VAL A O 1
ATOM 1158 N N . VAL A 1 151 ? -32.290 3.109 35.206 1.00 90.81 151 VAL A N 1
ATOM 1159 C CA . VAL A 1 151 ? -31.183 2.144 35.348 1.00 90.81 151 VAL A CA 1
ATOM 1160 C C . VAL A 1 151 ? -31.062 1.263 34.103 1.00 90.81 151 VAL A C 1
ATOM 1162 O O . VAL A 1 151 ? -29.958 1.040 33.601 1.00 90.81 151 VAL A O 1
ATOM 1165 N N . THR A 1 152 ? -32.192 0.798 33.567 1.00 88.56 152 THR A N 1
ATOM 1166 C CA . THR A 1 152 ? -32.226 -0.030 32.353 1.00 88.56 152 THR A CA 1
ATOM 1167 C C . THR A 1 152 ? -31.722 0.745 31.138 1.00 88.56 152 THR A C 1
ATOM 1169 O O . THR A 1 152 ? -30.879 0.237 30.398 1.00 88.56 152 THR A O 1
ATOM 1172 N N . SER A 1 153 ? -32.179 1.986 30.954 1.00 91.00 153 SER A N 1
ATOM 1173 C CA . SER A 1 153 ? -31.731 2.861 29.866 1.00 91.00 153 SER A CA 1
ATOM 1174 C C . SER A 1 153 ? -30.228 3.152 29.952 1.00 91.00 153 SER A C 1
ATOM 1176 O O . SER A 1 153 ? -29.502 2.965 28.974 1.00 91.00 153 SER A O 1
ATOM 1178 N N . ALA A 1 154 ? -29.722 3.512 31.137 1.00 92.06 154 ALA A N 1
ATOM 1179 C CA . ALA A 1 154 ? -28.299 3.773 31.351 1.00 92.06 154 ALA A CA 1
ATOM 1180 C C . ALA A 1 154 ? -27.435 2.529 31.083 1.00 92.06 154 ALA A C 1
ATOM 1182 O O . ALA A 1 154 ? -26.417 2.620 30.393 1.00 92.06 154 ALA A O 1
ATOM 1183 N N . ARG A 1 155 ? -27.873 1.347 31.546 1.00 90.50 155 ARG A N 1
ATOM 1184 C CA . ARG A 1 155 ? -27.186 0.079 31.263 1.00 90.50 155 ARG A CA 1
ATOM 1185 C C . ARG A 1 155 ? -27.139 -0.201 29.761 1.00 90.50 155 ARG A C 1
ATOM 1187 O O . ARG A 1 155 ? -26.076 -0.537 29.254 1.00 90.50 155 ARG A O 1
ATOM 1194 N N . GLN A 1 156 ? -28.243 0.005 29.036 1.00 90.62 156 GLN A N 1
ATOM 1195 C CA . GLN A 1 156 ? -28.262 -0.150 27.576 1.00 90.62 156 GLN A CA 1
ATOM 1196 C C . GLN A 1 156 ? -27.264 0.778 26.869 1.00 90.62 156 GLN A C 1
ATOM 1198 O O . GLN A 1 156 ? -26.664 0.365 25.877 1.00 90.62 156 GLN A O 1
ATOM 1203 N N . GLN A 1 157 ? -27.068 2.009 27.355 1.00 92.81 157 GLN A N 1
ATOM 1204 C CA . GLN A 1 157 ? -26.087 2.930 26.770 1.00 92.81 157 GLN A CA 1
ATOM 1205 C C . GLN A 1 157 ? -24.645 2.478 27.015 1.00 92.81 157 GLN A C 1
ATOM 1207 O O . GLN A 1 157 ? -23.859 2.457 26.070 1.00 92.81 157 GLN A O 1
ATOM 1212 N N . ILE A 1 158 ? -24.308 2.044 28.235 1.00 93.94 158 ILE A N 1
ATOM 1213 C CA . ILE A 1 158 ? -22.976 1.489 28.543 1.00 93.94 158 ILE A CA 1
ATOM 1214 C C . ILE A 1 158 ? -22.680 0.284 27.644 1.00 93.94 158 ILE A C 1
ATOM 1216 O O . ILE A 1 158 ? -21.617 0.206 27.028 1.00 93.94 158 ILE A O 1
ATOM 1220 N N . ASP A 1 159 ? -23.653 -0.611 27.503 1.00 88.75 159 ASP A N 1
ATOM 1221 C CA . ASP A 1 159 ? -23.582 -1.780 26.632 1.00 88.75 159 ASP A CA 1
ATOM 1222 C C . ASP A 1 159 ? -23.330 -1.408 25.161 1.00 88.75 159 ASP A C 1
ATOM 1224 O O . ASP A 1 159 ? -22.518 -2.033 24.475 1.00 88.75 159 ASP A O 1
ATOM 1228 N N . ARG A 1 160 ? -24.021 -0.375 24.656 1.00 89.62 160 ARG A N 1
ATOM 1229 C CA . ARG A 1 160 ? -23.801 0.148 23.298 1.00 89.62 160 ARG A CA 1
ATOM 1230 C C . ARG A 1 160 ? -22.390 0.712 23.144 1.00 89.62 160 ARG A C 1
ATOM 1232 O O . ARG A 1 160 ? -21.732 0.383 22.161 1.00 89.62 160 ARG A O 1
ATOM 1239 N N . MET A 1 161 ? -21.908 1.493 24.113 1.00 92.50 161 MET A N 1
ATOM 1240 C CA . MET A 1 161 ? -20.554 2.058 24.091 1.00 92.50 161 MET A CA 1
ATOM 1241 C C . MET A 1 161 ?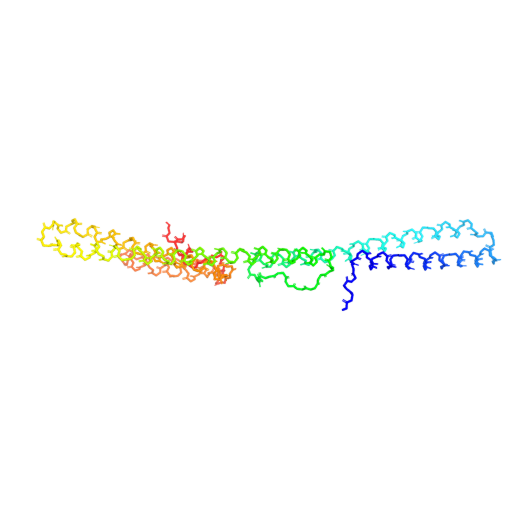 -19.480 0.964 24.065 1.00 92.50 161 MET A C 1
ATOM 1243 O O . MET A 1 161 ? -18.540 1.050 23.277 1.00 92.50 161 MET A O 1
ATOM 1247 N N . GLN A 1 162 ? -19.631 -0.086 24.879 1.00 90.31 162 GLN A N 1
ATOM 1248 C CA . GLN A 1 162 ? -18.702 -1.220 24.899 1.00 90.31 162 GLN A CA 1
ATOM 1249 C C . GLN A 1 162 ? -18.658 -1.944 23.548 1.00 90.31 162 GLN A C 1
ATOM 1251 O O . GLN A 1 162 ? -17.575 -2.126 22.990 1.00 90.31 162 GLN A O 1
ATOM 1256 N N . ARG A 1 163 ? -19.826 -2.275 22.976 1.00 86.25 163 ARG A N 1
ATOM 1257 C CA . ARG A 1 163 ? -19.911 -2.916 21.652 1.00 86.25 163 ARG A CA 1
ATOM 1258 C C . ARG A 1 163 ? -19.302 -2.054 20.550 1.00 86.25 163 ARG A C 1
ATOM 1260 O O . ARG A 1 163 ? -18.562 -2.570 19.717 1.00 86.25 163 ARG A O 1
ATOM 1267 N N . GLN A 1 164 ? -19.584 -0.753 20.556 1.00 88.25 164 GLN A N 1
ATOM 1268 C CA . GLN A 1 164 ? -19.050 0.174 19.563 1.00 88.25 164 GLN A CA 1
ATOM 1269 C C . GLN A 1 164 ? -17.522 0.277 19.655 1.00 88.25 164 GLN A C 1
ATOM 1271 O O . GLN A 1 164 ? -16.843 0.215 18.630 1.00 88.25 164 GLN A O 1
ATOM 1276 N N . MET A 1 165 ? -16.961 0.379 20.864 1.00 89.81 165 MET A N 1
ATOM 1277 C CA . MET A 1 165 ? -15.507 0.356 21.045 1.00 89.81 165 MET A CA 1
ATOM 1278 C C . MET A 1 165 ? -14.894 -0.936 20.509 1.00 89.81 165 MET A C 1
ATOM 1280 O O . MET A 1 165 ? -13.973 -0.873 19.694 1.00 89.81 165 MET A O 1
ATOM 1284 N N . ASP A 1 166 ? -15.397 -2.096 20.944 1.00 85.69 166 ASP A N 1
ATOM 1285 C CA . ASP A 1 166 ? -14.857 -3.395 20.534 1.00 85.69 166 ASP A CA 1
ATOM 1286 C C . ASP A 1 166 ? -14.916 -3.568 19.006 1.00 85.69 166 ASP A C 1
ATOM 1288 O O . ASP A 1 166 ? -13.944 -4.038 18.408 1.00 85.69 166 ASP A O 1
ATOM 1292 N N . TRP A 1 167 ? -15.990 -3.097 18.361 1.00 83.50 167 TRP A N 1
ATOM 1293 C CA . TRP A 1 167 ? -16.111 -3.074 16.902 1.00 83.50 167 TRP A CA 1
ATOM 1294 C C . TRP A 1 167 ? -15.052 -2.187 16.234 1.00 83.50 167 TRP A C 1
ATOM 1296 O O . TRP A 1 167 ? -14.339 -2.653 15.343 1.00 83.50 167 TRP A O 1
ATOM 1306 N N . HIS A 1 168 ? -14.875 -0.939 16.682 1.00 82.50 168 HIS A N 1
ATOM 1307 C CA . HIS A 1 168 ? -13.871 -0.037 16.104 1.00 82.50 168 HIS A CA 1
ATOM 1308 C C . HIS A 1 168 ? -12.440 -0.562 16.282 1.00 82.50 168 HIS A C 1
ATOM 1310 O O . HIS A 1 168 ? -11.616 -0.426 15.377 1.00 82.50 168 HIS A O 1
ATOM 1316 N N . LEU A 1 169 ? -12.139 -1.205 17.413 1.00 84.56 169 LEU A N 1
ATOM 1317 C CA . LEU A 1 169 ? -10.849 -1.856 17.649 1.00 84.56 169 LEU A CA 1
ATOM 1318 C C . LEU A 1 169 ? -10.625 -3.063 16.748 1.00 84.56 169 LEU A C 1
ATOM 1320 O O . LEU A 1 169 ? -9.527 -3.230 16.216 1.00 84.56 169 LEU A O 1
ATOM 1324 N N . ALA A 1 170 ? -11.638 -3.914 16.587 1.00 79.75 170 ALA A N 1
ATOM 1325 C CA . ALA A 1 170 ? -11.566 -5.050 15.679 1.00 79.75 170 ALA A CA 1
ATOM 1326 C C . ALA A 1 170 ? -11.329 -4.574 14.237 1.00 79.75 170 ALA A C 1
ATOM 1328 O O . ALA A 1 170 ? -10.395 -5.044 13.582 1.00 79.75 170 ALA A O 1
ATOM 1329 N N . ARG A 1 171 ? -12.079 -3.558 13.792 1.00 76.75 171 ARG A N 1
ATOM 1330 C CA . ARG A 1 171 ? -11.933 -2.923 12.474 1.00 76.75 171 ARG A CA 1
ATOM 1331 C C . ARG A 1 171 ? -10.543 -2.316 12.269 1.00 76.75 171 ARG A C 1
ATOM 1333 O O . ARG A 1 171 ? -9.896 -2.571 11.255 1.00 76.75 171 ARG A O 1
ATOM 1340 N N . ALA A 1 172 ? -10.033 -1.564 13.245 1.00 78.62 172 ALA A N 1
ATOM 1341 C CA . ALA A 1 172 ? -8.697 -0.969 13.177 1.00 78.62 172 ALA A CA 1
ATOM 1342 C C . ALA A 1 172 ? -7.577 -2.026 13.099 1.00 78.62 172 ALA A C 1
ATOM 1344 O O . ALA A 1 172 ? -6.548 -1.799 12.456 1.00 78.62 172 ALA A O 1
ATOM 1345 N N . ARG A 1 173 ? -7.762 -3.197 13.725 1.00 74.31 173 ARG A N 1
ATOM 1346 C CA . ARG A 1 173 ? -6.822 -4.330 13.642 1.00 74.31 173 ARG A CA 1
ATOM 1347 C C . ARG A 1 173 ? -6.875 -5.047 12.292 1.00 74.31 173 ARG A C 1
ATOM 1349 O O . ARG A 1 173 ? -5.817 -5.373 11.745 1.00 74.31 173 ARG A O 1
ATOM 1356 N N . ALA A 1 174 ? -8.071 -5.246 11.742 1.00 71.94 174 ALA A N 1
ATOM 1357 C CA . ALA A 1 174 ? -8.280 -5.876 10.436 1.00 71.94 174 ALA A CA 1
ATOM 1358 C C . ALA A 1 174 ? -7.703 -5.038 9.278 1.00 71.94 174 ALA A C 1
ATOM 1360 O O . ALA A 1 174 ? -7.015 -5.568 8.402 1.00 71.94 174 ALA A O 1
ATOM 1361 N N . ALA A 1 175 ? -7.884 -3.714 9.322 1.00 66.88 175 ALA A N 1
ATOM 1362 C CA . ALA A 1 175 ? -7.381 -2.800 8.296 1.00 66.88 175 ALA A CA 1
ATOM 1363 C C . ALA A 1 175 ? -5.843 -2.810 8.158 1.00 66.88 175 ALA A C 1
ATOM 1365 O O . ALA A 1 175 ? -5.317 -2.700 7.052 1.00 66.88 175 ALA A O 1
ATOM 1366 N N . ALA A 1 176 ? -5.103 -2.961 9.261 1.00 62.88 176 ALA A N 1
ATOM 1367 C CA . ALA A 1 176 ? -3.639 -2.878 9.244 1.00 62.88 176 ALA A CA 1
ATOM 1368 C C . ALA A 1 176 ? -2.917 -4.202 8.980 1.00 62.88 176 ALA A C 1
ATOM 1370 O O . ALA A 1 176 ? -1.771 -4.198 8.543 1.00 62.88 176 ALA A O 1
ATOM 1371 N N . SER A 1 177 ? -3.555 -5.345 9.240 1.00 60.62 177 SER A N 1
ATOM 1372 C CA . SER A 1 177 ? -2.926 -6.661 9.041 1.00 60.62 177 SER A CA 1
ATOM 1373 C C . SER A 1 177 ? -2.744 -7.010 7.553 1.00 60.62 177 SER A C 1
ATOM 1375 O O . SER A 1 177 ? -2.244 -8.082 7.214 1.00 60.62 177 SER A O 1
ATOM 1377 N N . GLY A 1 178 ? -3.122 -6.100 6.647 1.00 53.91 178 GLY A N 1
ATOM 1378 C CA . GLY A 1 178 ? -3.104 -6.303 5.200 1.00 53.91 178 GLY A CA 1
ATOM 1379 C C . GLY A 1 178 ? -4.227 -7.220 4.715 1.00 53.91 178 GLY A C 1
ATOM 1380 O O . GLY A 1 178 ? -4.436 -7.330 3.511 1.00 53.91 178 GLY A O 1
ATOM 1381 N N . ALA A 1 179 ? -4.988 -7.821 5.638 1.00 49.22 179 ALA A N 1
ATOM 1382 C CA . ALA A 1 179 ? -6.156 -8.639 5.343 1.00 49.22 179 ALA A CA 1
ATOM 1383 C C . ALA A 1 179 ? -7.201 -7.842 4.548 1.00 49.22 179 ALA A C 1
ATOM 1385 O O . ALA A 1 179 ? -7.757 -8.358 3.590 1.00 49.22 179 ALA A O 1
ATOM 1386 N N . SER A 1 180 ? -7.382 -6.551 4.833 1.00 49.84 180 SER A N 1
ATOM 1387 C CA . SER A 1 180 ? -8.349 -5.708 4.111 1.00 49.84 180 SER A CA 1
ATOM 1388 C C . SER A 1 180 ? -8.060 -5.557 2.603 1.00 49.84 180 SER A C 1
ATOM 1390 O O . SER A 1 180 ? -8.975 -5.331 1.817 1.00 49.84 180 SER A O 1
ATOM 1392 N N . ALA A 1 181 ? -6.819 -5.783 2.145 1.00 48.09 181 ALA A N 1
ATOM 1393 C CA . ALA A 1 181 ? -6.507 -5.806 0.710 1.00 48.09 181 ALA A CA 1
ATOM 1394 C C . ALA A 1 181 ? -6.847 -7.148 0.021 1.00 48.09 181 ALA A C 1
ATOM 1396 O O . ALA A 1 181 ? -6.988 -7.183 -1.204 1.00 48.09 181 ALA A O 1
ATOM 1397 N N . SER A 1 182 ? -7.015 -8.239 0.783 1.00 50.84 182 SER A N 1
ATOM 1398 C CA . SER A 1 182 ? -7.371 -9.575 0.276 1.00 50.84 182 SER A CA 1
ATOM 1399 C C . SER A 1 182 ? -8.769 -10.056 0.679 1.00 50.84 182 SER A C 1
ATOM 1401 O O . SER A 1 182 ? -9.195 -11.109 0.200 1.00 50.84 182 SER A O 1
ATOM 1403 N N . LEU A 1 183 ? -9.502 -9.305 1.507 1.00 59.62 183 LEU A N 1
ATOM 1404 C CA . LEU A 1 183 ? -10.857 -9.662 1.917 1.00 59.62 183 LEU A CA 1
ATOM 1405 C C . LEU A 1 183 ? -11.800 -9.549 0.713 1.00 59.62 183 LEU A C 1
ATOM 1407 O O . LEU A 1 183 ? -12.231 -8.476 0.291 1.00 59.62 183 LEU A O 1
ATOM 1411 N N . ARG A 1 184 ? -12.053 -10.711 0.114 1.00 70.00 184 ARG A N 1
ATOM 1412 C CA . ARG A 1 184 ? -13.134 -10.945 -0.829 1.00 70.00 184 ARG A CA 1
ATOM 1413 C C . ARG A 1 184 ? -14.277 -11.594 -0.064 1.00 70.00 184 ARG A C 1
ATOM 1415 O O . ARG A 1 184 ? -14.115 -12.704 0.435 1.00 70.00 184 ARG A O 1
ATOM 1422 N N . ALA A 1 185 ? -15.408 -10.909 0.030 1.00 80.88 185 ALA A N 1
ATOM 1423 C CA . ALA A 1 185 ? -16.625 -11.473 0.598 1.00 80.88 185 ALA A CA 1
ATOM 1424 C C . ALA A 1 185 ? -17.487 -12.086 -0.514 1.00 80.88 185 ALA A C 1
ATOM 1426 O O . ALA A 1 185 ? -17.636 -11.500 -1.590 1.00 80.88 185 ALA A O 1
ATOM 1427 N N . SER A 1 186 ? -18.039 -13.273 -0.247 1.00 86.81 186 SER A N 1
ATOM 1428 C CA . SER A 1 186 ? -19.065 -13.902 -1.085 1.00 86.81 186 SER A CA 1
ATOM 1429 C C . SER A 1 186 ? -20.373 -13.144 -0.911 1.00 86.81 186 SER A C 1
ATOM 1431 O O . SER A 1 186 ? -20.921 -13.105 0.192 1.00 86.81 186 SER A O 1
ATOM 1433 N N . VAL A 1 187 ? -20.877 -12.551 -1.997 1.00 90.50 187 VAL A N 1
ATOM 1434 C CA . VAL A 1 187 ? -22.175 -11.855 -1.977 1.00 90.50 187 VAL A CA 1
ATOM 1435 C C . VAL A 1 187 ? -23.300 -12.837 -1.671 1.00 90.50 187 VAL A C 1
ATOM 1437 O O . VAL A 1 187 ? -24.199 -12.519 -0.895 1.00 90.50 187 VAL A O 1
ATOM 1440 N N . ARG A 1 188 ? -23.203 -14.058 -2.207 1.00 90.62 188 ARG A N 1
ATOM 1441 C CA . ARG A 1 188 ? -24.172 -15.128 -1.970 1.00 90.62 188 ARG A CA 1
ATOM 1442 C C . ARG A 1 188 ? -24.252 -15.507 -0.492 1.00 90.62 188 ARG A C 1
ATOM 1444 O O . ARG A 1 188 ? -25.342 -15.530 0.067 1.00 90.62 188 ARG A O 1
ATOM 1451 N N . ASP A 1 189 ? -23.114 -15.713 0.168 1.00 86.81 189 ASP A N 1
ATOM 1452 C CA . ASP A 1 189 ? -23.086 -16.111 1.582 1.00 86.81 189 ASP A CA 1
ATOM 1453 C C . ASP A 1 189 ? -23.712 -15.051 2.502 1.00 86.81 189 ASP A C 1
ATOM 1455 O O . ASP A 1 189 ? -24.342 -15.387 3.513 1.00 86.81 189 ASP A O 1
ATOM 1459 N N . SER A 1 190 ? -23.498 -13.773 2.183 1.00 89.56 190 SER A N 1
ATOM 1460 C CA . SER A 1 190 ? -24.087 -12.637 2.894 1.00 89.56 190 SER A CA 1
ATOM 1461 C C . SER A 1 190 ? -25.591 -12.524 2.632 1.00 89.56 190 SER A C 1
ATOM 1463 O O . SER A 1 190 ? -26.372 -12.460 3.583 1.00 89.56 190 SER A O 1
ATOM 1465 N N . ALA A 1 191 ? -26.024 -12.612 1.371 1.00 91.25 191 ALA A N 1
ATOM 1466 C CA . ALA A 1 191 ? -27.439 -12.586 0.992 1.00 91.25 191 ALA A CA 1
ATOM 1467 C C . ALA A 1 191 ? -28.240 -13.752 1.606 1.00 91.25 191 ALA A C 1
ATOM 1469 O O . ALA A 1 191 ? -29.341 -13.552 2.128 1.00 91.25 191 ALA A O 1
ATOM 1470 N N . ASP A 1 192 ? -27.672 -14.960 1.635 1.00 90.12 192 ASP A N 1
ATOM 1471 C CA . ASP A 1 192 ? -28.283 -16.136 2.266 1.00 90.12 192 ASP A CA 1
ATOM 1472 C C . ASP A 1 192 ? -28.346 -15.994 3.799 1.00 90.12 192 ASP A C 1
ATOM 1474 O O . ASP A 1 192 ? -29.295 -16.444 4.454 1.00 90.12 192 ASP A O 1
ATOM 1478 N N . GLY A 1 193 ? -27.335 -15.364 4.408 1.00 87.88 193 GLY A N 1
ATOM 1479 C CA . GLY A 1 193 ? -27.330 -15.011 5.830 1.00 87.88 193 GLY A CA 1
ATOM 1480 C C . GLY A 1 193 ? -28.444 -14.026 6.191 1.00 87.88 193 GLY A C 1
ATOM 1481 O O . GLY A 1 193 ? -29.209 -14.270 7.133 1.00 87.88 193 GLY A O 1
ATOM 1482 N N . LEU A 1 194 ? -28.584 -12.958 5.406 1.00 90.44 194 LEU A N 1
ATOM 1483 C CA . LEU A 1 194 ? -29.633 -11.959 5.579 1.00 90.44 194 LEU A CA 1
ATOM 1484 C C . LEU A 1 194 ? -31.023 -12.567 5.371 1.00 90.44 194 LEU A C 1
ATOM 1486 O O . LEU A 1 194 ? -31.891 -12.413 6.226 1.00 90.44 194 LEU A O 1
ATOM 1490 N N . THR A 1 195 ? -31.211 -13.351 4.307 1.00 91.31 195 THR A N 1
ATOM 1491 C CA . THR A 1 195 ? -32.477 -14.042 4.013 1.00 91.31 195 THR A CA 1
ATOM 1492 C C . THR A 1 195 ? -32.934 -14.910 5.185 1.00 91.31 195 THR A C 1
ATOM 1494 O O . THR A 1 195 ? -34.098 -14.857 5.590 1.00 91.31 195 THR A O 1
ATOM 1497 N N . ARG A 1 196 ? -32.018 -15.681 5.790 1.00 88.44 196 ARG A N 1
ATOM 1498 C CA . ARG A 1 196 ? -32.316 -16.478 6.993 1.00 88.44 196 ARG A CA 1
ATOM 1499 C C . ARG A 1 196 ? -32.726 -15.606 8.177 1.00 88.44 196 ARG A C 1
ATOM 1501 O O . ARG A 1 196 ? -33.651 -15.965 8.904 1.00 88.44 196 ARG A O 1
ATOM 1508 N N . THR A 1 197 ? -32.056 -14.475 8.362 1.00 87.81 197 THR A N 1
ATOM 1509 C CA . THR A 1 197 ? -32.321 -13.542 9.464 1.00 87.81 197 THR A CA 1
ATOM 1510 C C . THR A 1 197 ? -33.695 -12.889 9.316 1.00 87.81 197 THR A C 1
ATOM 1512 O O . THR A 1 197 ? -34.495 -12.935 10.251 1.00 87.81 197 THR A O 1
ATOM 1515 N N . VAL A 1 198 ? -34.022 -12.390 8.122 1.00 89.69 198 VAL A N 1
ATOM 1516 C CA . VAL A 1 198 ? -35.319 -11.776 7.797 1.00 89.69 198 VAL A CA 1
ATOM 1517 C C . VAL A 1 198 ? -36.465 -12.781 7.940 1.00 89.69 198 VAL A C 1
ATOM 1519 O O . VAL A 1 198 ? -37.460 -12.480 8.598 1.00 89.69 198 VAL A O 1
ATOM 1522 N N . ARG A 1 199 ? -36.317 -14.006 7.410 1.00 89.19 199 ARG A N 1
ATOM 1523 C CA . ARG A 1 199 ? -37.335 -15.066 7.566 1.00 89.19 199 ARG A CA 1
ATOM 1524 C C . ARG A 1 199 ? -37.579 -15.433 9.027 1.00 89.19 199 ARG A C 1
ATOM 1526 O O . ARG A 1 199 ? -38.706 -15.742 9.393 1.00 89.19 199 ARG A O 1
ATOM 1533 N N . ARG A 1 200 ? -36.538 -15.402 9.863 1.00 85.50 200 ARG A N 1
ATOM 1534 C CA . ARG A 1 200 ? -36.663 -15.688 11.296 1.00 85.50 200 ARG A CA 1
ATOM 1535 C C . ARG A 1 200 ? -37.365 -14.559 12.054 1.00 85.50 200 ARG A C 1
ATOM 1537 O O . ARG A 1 200 ? -38.168 -14.850 12.932 1.00 85.50 200 ARG A O 1
ATOM 1544 N N . LEU A 1 201 ? -37.058 -13.301 11.736 1.00 87.62 201 LEU A N 1
ATOM 1545 C CA . LEU A 1 201 ? -37.674 -12.121 12.359 1.00 87.62 201 LEU A CA 1
ATOM 1546 C C . LEU A 1 201 ? -39.144 -11.940 11.965 1.00 87.62 201 LEU A C 1
ATOM 1548 O O . LEU A 1 201 ? -39.937 -11.488 12.784 1.00 87.62 201 LEU A O 1
ATOM 1552 N N . HIS A 1 202 ? -39.502 -12.322 10.739 1.00 86.88 202 HIS A N 1
ATOM 1553 C CA . HIS A 1 202 ? -40.852 -12.198 10.181 1.00 86.88 202 HIS A CA 1
ATOM 1554 C C . HIS A 1 202 ? -41.474 -13.563 9.867 1.00 86.88 202 HIS A C 1
ATOM 1556 O O . HIS A 1 202 ? -42.081 -13.764 8.810 1.00 86.88 202 HIS A O 1
ATOM 1562 N N . ALA A 1 203 ? -41.298 -14.522 10.777 1.00 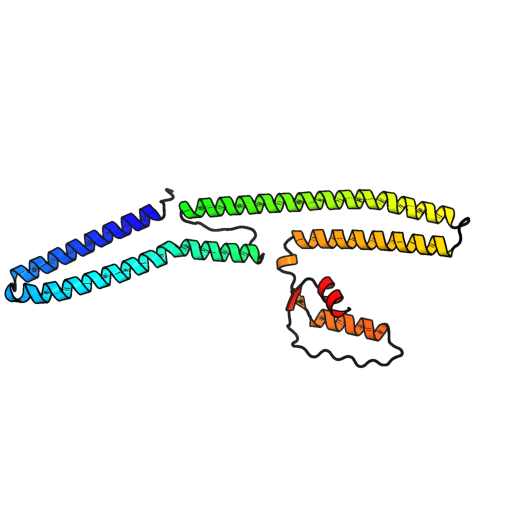82.44 203 ALA A N 1
ATOM 1563 C CA . ALA A 1 203 ? -41.807 -15.884 10.618 1.00 82.44 203 ALA A CA 1
ATOM 1564 C C . ALA A 1 203 ? -43.344 -15.940 10.494 1.00 82.44 203 ALA A C 1
ATOM 1566 O O . ALA A 1 203 ? -43.887 -16.866 9.900 1.00 82.44 203 ALA A O 1
ATOM 1567 N N . ASP A 1 204 ? -44.037 -14.928 11.013 1.00 87.25 204 ASP A N 1
ATOM 1568 C CA . ASP A 1 204 ? -45.485 -14.733 10.949 1.00 87.25 204 ASP A CA 1
ATOM 1569 C C . ASP A 1 204 ? -45.992 -14.305 9.559 1.00 87.25 204 ASP A C 1
ATOM 1571 O O . ASP A 1 204 ? -47.165 -14.502 9.249 1.00 87.25 204 ASP A O 1
ATOM 1575 N N . ARG A 1 205 ? -45.125 -13.744 8.702 1.00 82.00 205 ARG A N 1
ATOM 1576 C CA . ARG A 1 205 ? -45.522 -13.117 7.425 1.00 82.00 205 ARG A CA 1
ATOM 1577 C C . ARG A 1 205 ? -45.302 -13.968 6.173 1.00 82.00 205 ARG A C 1
ATOM 1579 O O . ARG A 1 205 ? -45.528 -13.466 5.078 1.00 82.00 205 ARG A O 1
ATOM 1586 N N . ALA A 1 206 ? -44.873 -15.225 6.313 1.00 79.75 206 ALA A N 1
ATOM 1587 C CA . ALA A 1 206 ? -44.645 -16.161 5.201 1.00 79.75 206 ALA A CA 1
ATOM 1588 C C . ALA A 1 206 ? -43.910 -15.530 3.990 1.00 79.75 206 ALA A C 1
ATOM 1590 O O . ALA A 1 206 ? -44.358 -15.619 2.848 1.00 79.75 206 ALA A O 1
ATOM 1591 N N . LEU A 1 207 ? -42.780 -14.860 4.245 1.00 86.88 207 LEU A N 1
ATOM 1592 C CA . LEU A 1 207 ? -42.025 -14.144 3.212 1.00 86.88 207 LEU A CA 1
ATOM 1593 C C . LEU A 1 207 ? -41.325 -15.107 2.237 1.00 86.88 207 LEU A C 1
ATOM 1595 O O . LEU A 1 207 ? -40.443 -15.878 2.629 1.00 86.88 207 LEU A O 1
ATOM 1599 N N . ALA A 1 208 ? -41.657 -14.993 0.950 1.00 86.88 208 ALA A N 1
ATOM 1600 C CA . ALA A 1 208 ? -40.879 -15.575 -0.139 1.00 86.88 208 ALA A CA 1
ATOM 1601 C C . ALA A 1 208 ? -39.750 -14.605 -0.522 1.00 86.88 208 ALA A C 1
ATOM 1603 O O . ALA A 1 208 ? -40.003 -13.486 -0.956 1.00 86.88 208 ALA A O 1
ATOM 1604 N N . ILE A 1 209 ? -38.504 -15.031 -0.320 1.00 88.62 209 ILE A N 1
ATOM 1605 C CA . ILE A 1 209 ? -37.296 -14.256 -0.640 1.00 88.62 209 ILE A CA 1
ATOM 1606 C C . ILE A 1 209 ? -36.451 -15.121 -1.562 1.00 88.62 209 ILE A C 1
ATOM 1608 O O . ILE A 1 209 ? -36.144 -16.254 -1.177 1.00 88.62 209 ILE A O 1
ATOM 1612 N N . ASP A 1 210 ? -36.100 -14.595 -2.731 1.00 89.88 210 ASP A N 1
ATOM 1613 C CA . ASP A 1 210 ? -35.266 -15.266 -3.726 1.00 89.88 210 ASP A CA 1
ATOM 1614 C C . ASP A 1 210 ? -33.967 -14.484 -3.971 1.00 89.88 210 ASP A C 1
ATOM 1616 O O . ASP A 1 210 ? -33.944 -13.256 -3.868 1.00 89.88 210 ASP A O 1
ATOM 1620 N N . VAL A 1 211 ? -32.880 -15.203 -4.254 1.00 88.31 211 VAL A N 1
ATOM 1621 C CA . VAL A 1 211 ? -31.522 -14.659 -4.414 1.00 88.31 211 VAL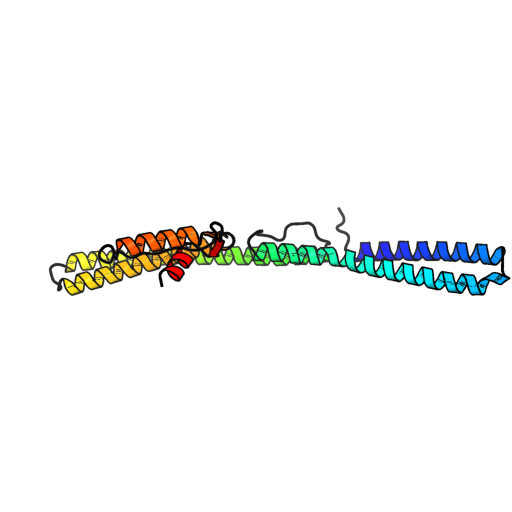 A CA 1
ATOM 1622 C C . VAL A 1 211 ? -30.967 -15.082 -5.776 1.00 88.31 211 VAL A C 1
ATOM 1624 O O . VAL A 1 211 ? -30.235 -16.073 -5.913 1.00 88.31 211 VAL A O 1
ATOM 1627 N N . GLU A 1 212 ? -31.299 -14.293 -6.797 1.00 91.00 212 GLU A N 1
ATOM 1628 C CA . GLU A 1 212 ? -30.838 -14.486 -8.173 1.00 91.00 212 GLU A CA 1
ATOM 1629 C C . GLU A 1 212 ? -29.492 -13.790 -8.418 1.00 91.00 212 GLU A C 1
ATOM 1631 O O . GLU A 1 212 ? -29.402 -12.574 -8.573 1.00 91.00 212 GLU A O 1
ATOM 1636 N N . MET A 1 213 ? -28.414 -14.576 -8.451 1.00 86.81 213 MET A N 1
ATOM 1637 C CA . MET A 1 213 ? -27.066 -14.112 -8.798 1.00 86.81 213 MET A CA 1
ATOM 1638 C C . MET A 1 213 ? -26.138 -15.294 -9.119 1.00 86.81 213 MET A C 1
ATOM 1640 O O . MET A 1 213 ? -26.376 -16.405 -8.632 1.00 86.81 213 MET A O 1
ATOM 1644 N N . PRO A 1 214 ? -25.046 -15.088 -9.876 1.00 87.50 214 PRO A N 1
ATOM 1645 C CA . PRO A 1 214 ? -24.007 -16.104 -10.044 1.00 87.50 214 PRO A CA 1
ATOM 1646 C C . PRO A 1 214 ? -23.406 -16.529 -8.689 1.00 87.50 214 PRO A C 1
ATOM 1648 O O . PRO A 1 214 ? -23.334 -15.734 -7.752 1.00 87.50 214 PRO A O 1
ATOM 1651 N N . ALA A 1 215 ? -23.010 -17.798 -8.550 1.00 76.50 215 ALA A N 1
ATOM 1652 C CA . ALA A 1 215 ? -22.578 -18.360 -7.262 1.00 76.50 215 ALA A CA 1
ATOM 1653 C C . ALA A 1 215 ? -21.196 -17.870 -6.792 1.00 76.50 215 ALA A C 1
ATOM 1655 O O . ALA A 1 215 ? -20.869 -17.977 -5.615 1.00 76.50 215 ALA A O 1
ATOM 1656 N N . ASP A 1 216 ? -20.400 -17.323 -7.701 1.00 85.62 216 ASP A N 1
ATOM 1657 C CA . ASP A 1 216 ? -18.988 -16.981 -7.539 1.00 85.62 216 ASP A CA 1
ATOM 1658 C C . ASP A 1 216 ? -18.721 -15.465 -7.525 1.00 85.62 216 ASP A C 1
ATOM 1660 O O . ASP A 1 216 ? -17.579 -15.018 -7.672 1.00 85.62 216 ASP A O 1
ATOM 1664 N N . VAL A 1 217 ? -19.759 -14.651 -7.302 1.00 89.19 217 VAL A N 1
ATOM 1665 C CA . VAL A 1 217 ? -19.600 -13.198 -7.170 1.00 89.19 217 VAL A CA 1
ATOM 1666 C C . VAL A 1 217 ? -18.902 -12.860 -5.855 1.00 89.19 217 VAL A C 1
ATOM 1668 O O . VAL A 1 217 ? -19.462 -12.965 -4.761 1.00 89.19 217 VAL A O 1
ATOM 1671 N N . LEU A 1 218 ? -17.663 -12.396 -5.991 1.00 86.44 218 LEU A N 1
ATOM 1672 C CA . LEU A 1 218 ? -16.841 -11.893 -4.903 1.00 86.44 218 LEU A CA 1
ATOM 1673 C C . LEU A 1 218 ? -16.702 -10.376 -5.008 1.00 86.44 218 LEU A C 1
ATOM 1675 O O . LEU A 1 218 ? -16.270 -9.855 -6.038 1.00 86.44 218 LEU A O 1
ATOM 1679 N N . VAL A 1 219 ? -16.983 -9.674 -3.916 1.00 85.62 219 VAL A N 1
ATOM 1680 C CA . VAL A 1 219 ? -16.743 -8.230 -3.798 1.00 85.62 219 VAL A CA 1
ATOM 1681 C C . VAL A 1 219 ? -15.513 -7.961 -2.951 1.00 85.62 219 VAL A C 1
ATOM 1683 O O . VAL A 1 219 ? -15.235 -8.669 -1.984 1.00 85.62 219 VAL A O 1
ATOM 1686 N N . ARG A 1 220 ? -14.762 -6.918 -3.316 1.00 78.31 220 ARG A N 1
ATOM 1687 C CA . ARG A 1 220 ? -13.616 -6.442 -2.535 1.00 78.31 220 ARG A CA 1
ATOM 1688 C C . ARG A 1 220 ? -14.115 -5.585 -1.370 1.00 78.31 220 ARG A C 1
ATOM 1690 O O . ARG A 1 220 ? -13.991 -4.363 -1.399 1.00 78.31 220 ARG A O 1
ATOM 1697 N N . ALA A 1 221 ? -14.730 -6.254 -0.409 1.00 74.88 221 ALA A N 1
ATOM 1698 C CA . ALA A 1 221 ? -15.283 -5.697 0.812 1.00 74.88 221 ALA A CA 1
ATOM 1699 C C . ALA A 1 221 ? -15.179 -6.743 1.929 1.00 74.88 221 ALA A C 1
ATOM 1701 O O . ALA A 1 221 ? -15.092 -7.947 1.669 1.00 74.88 221 ALA A O 1
ATOM 1702 N N . GLU A 1 222 ? -15.201 -6.284 3.176 1.00 70.88 222 GLU A N 1
ATOM 1703 C CA . GLU A 1 222 ? -15.278 -7.174 4.329 1.00 70.88 222 GLU A CA 1
ATOM 1704 C C . GLU A 1 222 ? -16.713 -7.690 4.479 1.00 70.88 222 GLU A C 1
ATOM 1706 O O . GLU A 1 222 ? -17.670 -6.954 4.240 1.00 70.88 222 GLU A O 1
ATOM 1711 N N . ARG A 1 223 ? -16.875 -8.956 4.880 1.00 78.12 223 ARG A N 1
ATOM 1712 C CA . ARG A 1 223 ? -18.203 -9.569 5.027 1.00 78.12 223 ARG A CA 1
ATOM 1713 C C . ARG A 1 223 ? -19.143 -8.770 5.951 1.00 78.12 223 ARG A C 1
ATOM 1715 O O . ARG A 1 223 ? -20.279 -8.591 5.545 1.00 78.12 223 ARG A O 1
ATOM 1722 N N . PRO A 1 224 ? -18.709 -8.227 7.107 1.00 72.44 224 PRO A N 1
ATOM 1723 C CA . PRO A 1 224 ? -19.587 -7.413 7.953 1.00 72.44 224 PRO A CA 1
ATOM 1724 C C . PRO A 1 224 ? -20.051 -6.106 7.297 1.00 72.44 224 PRO A C 1
ATOM 1726 O O . PRO A 1 224 ? -21.220 -5.768 7.417 1.00 72.44 224 PRO A O 1
ATOM 1729 N N . ASP A 1 225 ? -19.168 -5.398 6.580 1.00 79.12 225 ASP A N 1
ATOM 1730 C CA . ASP A 1 225 ? -19.542 -4.177 5.846 1.00 79.12 225 ASP A CA 1
ATOM 1731 C C . ASP A 1 225 ? -20.531 -4.526 4.711 1.00 79.12 225 ASP A C 1
ATOM 1733 O O . ASP A 1 225 ? -21.488 -3.798 4.466 1.00 79.12 225 ASP A O 1
ATOM 1737 N N . LEU A 1 226 ? -20.343 -5.670 4.039 1.00 86.50 226 LEU A N 1
ATOM 1738 C CA . LEU A 1 226 ? -21.292 -6.177 3.045 1.00 86.50 226 LEU A CA 1
ATOM 1739 C C . LEU A 1 226 ? -22.638 -6.573 3.673 1.00 86.50 226 LEU A C 1
ATOM 1741 O O . LEU A 1 226 ? -23.680 -6.263 3.103 1.00 86.50 226 LEU A O 1
ATOM 1745 N N . ASP A 1 227 ? -22.619 -7.236 4.830 1.00 85.31 227 ASP A N 1
ATOM 1746 C CA . ASP A 1 227 ? -23.820 -7.617 5.578 1.00 85.31 227 ASP A CA 1
ATOM 1747 C C . ASP A 1 227 ? -24.600 -6.367 6.029 1.00 85.31 227 ASP A C 1
ATOM 1749 O O . ASP A 1 227 ? -25.825 -6.353 5.946 1.00 85.31 227 ASP A O 1
ATOM 1753 N N . GLU A 1 228 ? -23.905 -5.303 6.450 1.00 82.69 228 GLU A N 1
ATOM 1754 C CA . GLU A 1 228 ? -24.505 -4.008 6.797 1.00 82.69 228 GLU A CA 1
ATOM 1755 C C . GLU A 1 228 ? -25.118 -3.319 5.570 1.00 82.69 228 GLU A C 1
ATOM 1757 O O . GLU A 1 228 ? -26.267 -2.895 5.628 1.00 82.69 228 GLU A O 1
ATOM 1762 N N . ILE A 1 229 ? -24.402 -3.264 4.440 1.00 87.75 229 ILE A N 1
ATOM 1763 C CA . ILE A 1 229 ? -24.905 -2.661 3.192 1.00 87.75 229 ILE A CA 1
ATOM 1764 C C . ILE A 1 229 ? -26.130 -3.408 2.657 1.00 87.75 229 ILE A C 1
ATOM 1766 O O . ILE A 1 229 ? -27.054 -2.774 2.159 1.00 87.75 229 ILE A O 1
ATOM 1770 N N . LEU A 1 230 ? -26.134 -4.743 2.724 1.00 88.06 230 LEU A N 1
ATOM 1771 C CA . LEU A 1 230 ? -27.268 -5.554 2.273 1.00 88.06 230 LEU A CA 1
ATOM 1772 C C . LEU A 1 230 ? -28.454 -5.486 3.241 1.00 88.06 230 LEU A C 1
ATOM 1774 O O . LEU A 1 230 ? -29.590 -5.669 2.813 1.00 88.06 230 LEU A O 1
ATOM 1778 N N . GLY A 1 231 ? -28.189 -5.301 4.536 1.00 83.44 231 GLY A N 1
ATOM 1779 C CA . GLY A 1 231 ? -29.206 -5.285 5.584 1.00 83.44 231 GLY A CA 1
ATOM 1780 C C . GLY A 1 231 ? -29.892 -3.936 5.812 1.00 83.44 231 GLY A C 1
ATOM 1781 O O . GLY A 1 231 ? -30.894 -3.914 6.528 1.00 83.44 231 GLY A O 1
ATOM 1782 N N . ASN A 1 232 ? -29.356 -2.847 5.252 1.00 77.12 232 ASN A N 1
ATOM 1783 C CA . ASN A 1 232 ? -29.882 -1.481 5.357 1.00 77.12 232 ASN A CA 1
ATOM 1784 C C . ASN A 1 232 ? -30.917 -1.190 4.260 1.00 77.12 232 ASN A C 1
ATOM 1786 O O . ASN A 1 232 ? -31.970 -0.600 4.589 1.00 77.12 232 ASN A O 1
#

Radius of gyration: 35.44 Å; chains: 1; bounding box: 83×26×107 Å

pLDDT: mean 84.36, std 9.07, range [43.19, 95.25]

Sequence (232 aa):
MSD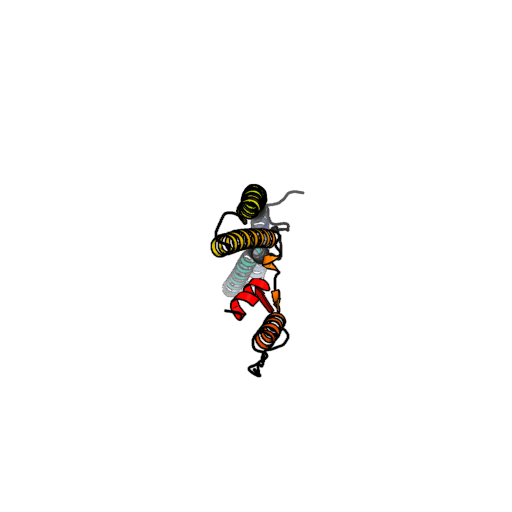RSLRSRVVAGSLLWIVGLLLIQFFIGATIAHERPDWIPVVHGSFAWVTAAIFLIAGFLQMRLGLSPLSRLRQRLSDVHAGKSRRLDGAYPSEIQALADDLNRLLDERDARVTRAQAQAGDLAHALKTPLAVLSSDLNRLSASVPSDVVTSARQQIDRMQRQMDWHLARARAAASGASASLRASVRDSADGLTRTVRRLHADRALAIDVEMPADVLVRAERPDLDEILGN